Protein AF-A0A9P8I7J5-F1 (afdb_monomer_lite)

Organism: NCBI:txid1670608

InterPro domains:
  IPR000719 Protein kinase domain [PS50011] (1-218)
  IPR011009 Protein kinase-like domain superfamily [SSF56112] (82-215)

pLDDT: mean 80.24, std 11.62, range [36.91, 96.44]

Sequence (218 aa):
MPNSTSAASMVVEWTSSNQDLGKTDYYLLNKRIAILCILLQSAGHLYFMTLPTCQGYIHWSRTQFALIYNIPPFADSQRDPCSLYSMLRPNKRSIRTEKGRQLRPSLEQRYALAAAFAKGVLSLLSPGRVHKALNNRNVMFFYETDSIEAVDFHRPRFLDFGAARREQPSERTIDVRSLEPPLRLRQHPELRQGTHRRFERRYDIYSAGIILFEIGMW

Radius of gyration: 17.96 Å; chains: 1; bounding box: 61×31×51 Å

Structure (mmCIF, N/CA/C/O backbone):
data_AF-A0A9P8I7J5-F1
#
_entry.id   AF-A0A9P8I7J5-F1
#
loop_
_atom_site.group_PDB
_atom_site.id
_atom_site.type_symbol
_atom_site.label_atom_id
_atom_site.label_alt_id
_atom_site.label_comp_id
_atom_site.label_asym_id
_atom_site.label_entity_id
_atom_site.label_seq_id
_atom_site.pdbx_PDB_ins_code
_atom_site.Cartn_x
_atom_site.Cartn_y
_atom_site.Cartn_z
_atom_site.occupancy
_atom_site.B_iso_or_equiv
_atom_site.auth_seq_id
_atom_site.auth_comp_id
_atom_site.auth_asym_id
_atom_site.auth_atom_id
_atom_site.pdbx_PDB_model_num
ATOM 1 N N . MET A 1 1 ? 38.219 17.619 9.169 1.00 36.91 1 MET A N 1
ATOM 2 C CA . MET A 1 1 ? 37.321 17.353 8.027 1.00 36.91 1 MET A CA 1
ATOM 3 C C . MET A 1 1 ? 35.969 16.959 8.600 1.00 36.91 1 MET A C 1
ATOM 5 O O . MET A 1 1 ? 35.910 15.907 9.227 1.00 36.91 1 MET A O 1
ATOM 9 N N . PRO A 1 2 ? 34.929 17.802 8.537 1.00 38.50 2 PRO A N 1
ATOM 10 C CA . PRO A 1 2 ? 33.613 17.391 9.003 1.00 38.50 2 PRO A CA 1
ATOM 11 C C . PRO A 1 2 ? 33.055 16.364 8.013 1.00 38.50 2 PRO A C 1
ATOM 13 O O . PRO A 1 2 ? 33.006 16.622 6.812 1.00 38.50 2 PRO A O 1
ATOM 16 N N . ASN A 1 3 ? 32.685 15.187 8.521 1.00 38.06 3 ASN A N 1
ATOM 17 C CA . ASN A 1 3 ? 31.941 14.179 7.775 1.00 38.06 3 ASN A CA 1
ATOM 18 C C . ASN A 1 3 ? 30.666 14.836 7.244 1.00 38.06 3 ASN A C 1
ATOM 20 O O . ASN A 1 3 ? 29.778 15.177 8.024 1.00 38.06 3 ASN A O 1
ATOM 24 N N . SER A 1 4 ? 30.577 15.026 5.930 1.00 38.94 4 SER A N 1
ATOM 25 C CA . SER A 1 4 ? 29.317 15.342 5.274 1.00 38.94 4 SER A CA 1
ATOM 26 C C . SER A 1 4 ? 28.407 14.130 5.440 1.00 38.94 4 SER A C 1
ATOM 28 O O . SER A 1 4 ? 28.493 13.166 4.678 1.00 38.94 4 SER A O 1
ATOM 30 N N . THR A 1 5 ? 27.578 14.140 6.479 1.00 42.12 5 THR A N 1
ATOM 31 C CA . THR A 1 5 ? 26.436 13.242 6.617 1.00 42.12 5 THR A CA 1
ATOM 32 C C . THR A 1 5 ? 25.545 13.483 5.406 1.00 42.12 5 THR A C 1
ATOM 34 O O . THR A 1 5 ? 24.789 14.451 5.360 1.00 42.12 5 THR A O 1
ATOM 37 N N . SER A 1 6 ? 25.692 12.642 4.381 1.00 50.88 6 SER A N 1
ATOM 38 C CA . SER A 1 6 ? 24.746 12.588 3.273 1.00 50.88 6 SER A CA 1
ATOM 39 C C . SER A 1 6 ? 23.357 12.372 3.871 1.00 50.88 6 SER A C 1
ATOM 41 O O . SER A 1 6 ? 23.154 11.441 4.655 1.00 50.88 6 SER A O 1
ATOM 43 N N . ALA A 1 7 ? 22.428 13.287 3.596 1.00 58.94 7 ALA A N 1
ATOM 44 C CA . ALA A 1 7 ? 21.061 13.168 4.072 1.00 58.94 7 ALA A CA 1
ATOM 45 C C . ALA A 1 7 ? 20.437 11.924 3.424 1.00 58.94 7 ALA A C 1
ATOM 47 O O . ALA A 1 7 ? 20.310 11.856 2.204 1.00 58.94 7 ALA A O 1
ATOM 48 N N . ALA A 1 8 ? 20.079 10.924 4.230 1.00 68.56 8 ALA A N 1
ATOM 49 C CA . ALA A 1 8 ? 19.432 9.722 3.724 1.00 68.56 8 ALA A CA 1
ATOM 50 C C . ALA A 1 8 ? 18.032 10.069 3.187 1.00 68.56 8 ALA A C 1
ATOM 52 O O . ALA A 1 8 ? 17.189 10.573 3.933 1.00 68.56 8 ALA A O 1
ATOM 53 N N . SER A 1 9 ? 17.776 9.791 1.906 1.00 81.44 9 SER A N 1
ATOM 54 C CA . SER A 1 9 ? 16.443 9.924 1.313 1.00 81.44 9 SER A CA 1
ATOM 55 C C . SER A 1 9 ? 15.489 8.884 1.913 1.00 81.44 9 SER A C 1
ATOM 57 O O . SER A 1 9 ? 15.811 7.698 2.000 1.00 81.44 9 SER A O 1
ATOM 59 N N . MET A 1 10 ? 14.299 9.324 2.321 1.00 88.06 10 MET A N 1
ATOM 60 C CA . MET A 1 10 ? 13.285 8.498 2.985 1.00 88.06 10 MET A CA 1
ATOM 61 C C . MET A 1 10 ? 11.900 8.781 2.408 1.00 88.06 10 MET A C 1
ATOM 63 O O . MET A 1 10 ? 11.624 9.887 1.944 1.00 88.06 10 MET A O 1
ATOM 67 N N . VAL A 1 11 ? 11.004 7.797 2.489 1.00 87.88 11 VAL A N 1
ATOM 68 C CA . VAL A 1 11 ? 9.585 7.993 2.165 1.00 87.88 11 VAL A CA 1
ATOM 69 C C . VAL A 1 11 ? 8.832 8.320 3.447 1.00 87.88 11 VAL A C 1
ATOM 71 O O . VAL A 1 11 ? 8.856 7.545 4.402 1.00 87.88 11 VAL A O 1
ATOM 74 N N . VAL A 1 12 ? 8.142 9.459 3.457 1.00 88.56 12 VAL A N 1
ATOM 75 C CA . VAL A 1 12 ? 7.340 9.915 4.597 1.00 88.56 12 VAL A CA 1
ATOM 76 C C . VAL A 1 12 ? 5.859 9.808 4.246 1.00 88.56 12 VAL A C 1
ATOM 78 O O . VAL A 1 12 ? 5.366 10.497 3.353 1.00 88.56 12 VAL A O 1
ATOM 81 N N . GLU A 1 13 ? 5.140 8.946 4.959 1.00 85.88 13 GLU A N 1
ATOM 82 C CA . GLU A 1 13 ? 3.697 8.765 4.810 1.00 85.88 13 GLU A CA 1
ATOM 83 C C . GLU A 1 13 ? 2.968 9.512 5.918 1.00 85.88 13 GLU A C 1
ATOM 85 O O . GLU A 1 13 ? 2.940 9.064 7.062 1.00 85.88 13 GLU A O 1
ATOM 90 N N . TRP A 1 14 ? 2.344 10.632 5.568 1.00 82.44 14 TRP A N 1
ATOM 91 C CA . TRP A 1 14 ? 1.504 11.392 6.483 1.00 82.44 14 TRP A CA 1
ATOM 92 C C . TRP A 1 14 ? 0.111 10.781 6.588 1.00 82.44 14 TRP A C 1
ATOM 94 O O . TRP A 1 14 ? -0.579 10.607 5.585 1.00 82.44 14 TRP A O 1
ATOM 104 N N . THR A 1 15 ? -0.332 10.531 7.816 1.00 75.62 15 THR A N 1
ATOM 105 C CA . THR A 1 15 ? -1.709 10.145 8.118 1.00 75.62 15 THR A CA 1
ATOM 106 C C . THR A 1 15 ? -2.347 11.203 9.010 1.00 75.62 15 THR A C 1
ATOM 108 O O . THR A 1 15 ? -1.797 11.579 10.048 1.00 75.62 15 THR A O 1
ATOM 111 N N . SER A 1 16 ? -3.534 11.667 8.620 1.00 72.19 16 SER A N 1
ATOM 112 C CA . SER A 1 16 ? -4.330 12.623 9.388 1.00 72.19 16 SER A CA 1
ATOM 113 C C . SER A 1 16 ? -5.756 12.123 9.591 1.00 72.19 16 SER A C 1
ATOM 115 O O . SER A 1 16 ? -6.393 11.658 8.646 1.00 72.19 16 SER A O 1
ATOM 117 N N . SER A 1 17 ? -6.291 12.266 10.803 1.00 65.56 17 SER A N 1
ATOM 118 C CA . SER A 1 17 ? -7.729 12.097 11.043 1.00 65.56 17 SER A CA 1
ATOM 119 C C . SER A 1 17 ? -8.453 13.430 10.861 1.00 65.56 17 SER A C 1
ATOM 121 O O . SER A 1 17 ? -8.153 14.388 11.570 1.00 65.56 17 SER A O 1
ATOM 123 N N . ASN A 1 18 ? -9.435 13.470 9.955 1.00 59.97 18 ASN A N 1
ATOM 124 C CA . ASN A 1 18 ? -10.288 14.645 9.719 1.00 59.97 18 ASN A CA 1
ATOM 125 C C . ASN A 1 18 ? -11.447 14.770 10.723 1.00 59.97 18 ASN A C 1
ATOM 127 O O . ASN A 1 18 ? -12.192 15.742 10.678 1.00 59.97 18 ASN A O 1
ATOM 131 N N . GLN A 1 19 ? -11.636 13.779 11.596 1.00 62.44 19 GLN A N 1
ATOM 132 C CA . GLN A 1 19 ? -12.659 13.808 12.640 1.00 62.44 19 GLN A CA 1
ATOM 133 C C . GLN A 1 19 ? -12.037 14.162 13.987 1.00 62.44 19 GLN A C 1
ATOM 135 O O . GLN A 1 19 ? -10.927 13.708 14.293 1.00 62.44 19 GLN A O 1
ATOM 140 N N . ASP A 1 20 ? -12.788 14.905 14.803 1.00 64.62 20 ASP A N 1
ATOM 141 C CA . ASP A 1 20 ? -12.491 15.105 16.219 1.00 64.62 20 ASP A CA 1
ATOM 142 C C . ASP A 1 20 ? -12.514 13.756 16.940 1.00 64.62 20 ASP A C 1
ATOM 144 O O . ASP A 1 20 ? -13.544 13.253 17.391 1.00 64.62 20 ASP A O 1
ATOM 148 N N . LEU A 1 21 ? -11.340 13.131 17.023 1.00 66.81 21 LEU A N 1
ATOM 149 C CA . LEU A 1 21 ? -11.172 11.887 17.753 1.00 66.81 21 LEU A CA 1
ATOM 150 C C . LEU A 1 21 ? -11.338 12.164 19.251 1.00 66.81 21 LEU A C 1
ATOM 152 O O . LEU A 1 21 ? -10.649 13.010 19.842 1.00 66.81 21 LEU A O 1
ATOM 156 N N . GLY A 1 22 ? -12.220 11.395 19.890 1.00 70.56 22 GLY A N 1
ATOM 157 C CA . GLY A 1 22 ? -12.307 11.349 21.345 1.00 70.56 22 GLY A CA 1
ATOM 158 C C . GLY A 1 22 ? -10.966 10.936 21.968 1.00 70.56 22 GLY A C 1
ATOM 159 O O . GLY A 1 22 ? -10.144 10.267 21.336 1.00 70.56 22 GLY A O 1
ATOM 160 N N . LYS A 1 23 ? -10.729 11.313 23.234 1.00 75.06 23 LYS A N 1
ATOM 161 C CA . LYS A 1 23 ? -9.459 11.038 23.946 1.00 75.06 23 LYS A CA 1
ATOM 162 C C . LYS A 1 23 ? -9.044 9.554 23.902 1.00 75.06 23 LYS A C 1
ATOM 164 O O . LYS A 1 23 ? -7.860 9.257 23.770 1.00 75.06 23 LYS A O 1
ATOM 169 N N . THR A 1 24 ? -10.006 8.634 23.962 1.00 77.19 24 THR A N 1
ATOM 170 C CA . THR A 1 24 ? -9.764 7.182 23.916 1.00 77.19 24 THR A CA 1
ATOM 171 C C . THR A 1 24 ? -9.292 6.697 22.544 1.00 77.19 24 THR A C 1
ATOM 173 O O . THR A 1 24 ? -8.362 5.896 22.463 1.00 77.19 24 THR A O 1
ATOM 176 N N . ASP A 1 25 ? -9.889 7.197 21.457 1.00 75.69 25 ASP A N 1
ATOM 177 C CA . ASP A 1 25 ? -9.504 6.804 20.094 1.00 75.69 25 ASP A CA 1
ATOM 178 C C . ASP A 1 25 ? -8.118 7.325 19.731 1.00 75.69 25 ASP A C 1
ATOM 180 O O . ASP A 1 25 ? -7.344 6.624 19.082 1.00 75.69 25 ASP A O 1
ATOM 184 N N . TYR A 1 26 ? -7.772 8.509 20.234 1.00 75.00 26 TYR A N 1
ATOM 185 C CA . TYR A 1 26 ? -6.424 9.057 20.151 1.00 75.00 26 TYR A CA 1
ATOM 186 C C . TYR A 1 26 ? -5.373 8.132 20.786 1.00 75.00 26 TYR A C 1
ATOM 188 O O . TYR A 1 26 ? -4.406 7.747 20.127 1.00 75.00 26 TYR A O 1
ATOM 196 N N . TYR A 1 27 ? -5.570 7.732 22.049 1.00 77.12 27 TYR A N 1
ATOM 197 C CA . TYR A 1 27 ? -4.619 6.858 22.745 1.00 77.12 27 TYR A CA 1
ATOM 198 C C . TYR A 1 27 ? -4.447 5.520 22.012 1.00 77.12 27 TYR A C 1
ATOM 200 O O . TYR A 1 27 ? -3.331 5.022 21.841 1.00 77.12 27 TYR A O 1
ATOM 208 N N . LEU A 1 28 ? -5.557 4.963 21.520 1.00 78.62 28 LEU A N 1
ATOM 209 C CA . LEU A 1 28 ? -5.553 3.725 20.752 1.00 78.62 28 LEU A CA 1
ATOM 210 C C . LEU A 1 28 ? -4.802 3.864 19.419 1.00 78.62 28 LEU A C 1
ATOM 212 O O . LEU A 1 28 ? -4.041 2.966 19.057 1.00 78.62 28 LEU A O 1
ATOM 216 N N . LEU A 1 29 ? -4.999 4.970 18.697 1.00 76.81 29 LEU A N 1
ATOM 217 C CA . LEU A 1 29 ? -4.321 5.243 17.430 1.00 76.81 29 LEU A CA 1
ATOM 218 C C . LEU A 1 29 ? -2.803 5.340 17.625 1.00 76.81 29 LEU A C 1
ATOM 220 O O . LEU A 1 29 ? -2.063 4.618 16.960 1.00 76.81 29 LEU A O 1
ATOM 224 N N . ASN A 1 30 ? -2.350 6.121 18.607 1.00 78.19 30 ASN A N 1
ATOM 225 C CA . ASN A 1 30 ? -0.925 6.255 18.925 1.00 78.19 30 ASN A CA 1
ATOM 226 C C . ASN A 1 30 ? -0.274 4.920 19.294 1.00 78.19 30 ASN A C 1
ATOM 228 O O . ASN A 1 30 ? 0.787 4.576 18.768 1.00 78.19 30 ASN A O 1
ATOM 232 N N . LYS A 1 31 ? -0.935 4.118 20.137 1.00 81.56 31 LYS A N 1
ATOM 233 C CA . LYS A 1 31 ? -0.443 2.778 20.483 1.00 81.56 31 LYS A CA 1
ATOM 234 C C . LYS A 1 31 ? -0.330 1.877 19.247 1.00 81.56 31 LYS A C 1
ATOM 236 O O . LYS A 1 31 ? 0.627 1.114 19.127 1.00 81.56 31 LYS A O 1
ATOM 241 N N . ARG A 1 32 ? -1.287 1.960 18.317 1.00 80.62 32 ARG A N 1
ATOM 242 C CA . ARG A 1 32 ? -1.279 1.164 17.078 1.00 80.62 32 ARG A CA 1
ATOM 243 C C . ARG A 1 32 ? -0.159 1.560 16.132 1.00 80.62 32 ARG A C 1
ATOM 245 O O . ARG A 1 32 ? 0.469 0.661 15.586 1.00 80.62 32 ARG A O 1
ATOM 252 N N . ILE A 1 33 ? 0.105 2.853 15.969 1.00 80.69 33 ILE A N 1
ATOM 253 C CA . ILE A 1 33 ? 1.191 3.355 15.114 1.00 80.69 33 ILE A CA 1
ATOM 254 C C . ILE A 1 33 ? 2.540 2.869 15.635 1.00 80.69 33 ILE A C 1
ATOM 256 O O . ILE A 1 33 ? 3.332 2.335 14.864 1.00 80.69 33 ILE A O 1
ATOM 260 N N . ALA A 1 34 ? 2.766 2.959 16.949 1.00 83.38 34 ALA A N 1
ATOM 261 C CA . ALA A 1 34 ? 3.993 2.461 17.565 1.00 83.38 34 ALA A CA 1
ATOM 262 C C . ALA A 1 34 ? 4.179 0.948 17.335 1.00 83.38 34 ALA A C 1
ATOM 264 O O . ALA A 1 34 ? 5.232 0.511 16.875 1.00 83.38 34 ALA A O 1
ATOM 265 N N . ILE A 1 35 ? 3.134 0.144 17.574 1.00 82.38 35 ILE A N 1
ATOM 266 C CA . ILE A 1 35 ? 3.169 -1.309 17.321 1.00 82.38 35 ILE A CA 1
ATOM 267 C C . ILE A 1 35 ? 3.404 -1.604 15.837 1.00 82.38 35 ILE A C 1
ATOM 269 O O . ILE A 1 35 ? 4.167 -2.500 15.489 1.00 82.38 35 ILE A O 1
ATOM 273 N N . LEU A 1 36 ? 2.736 -0.874 14.950 1.00 80.25 36 LEU A N 1
ATOM 274 C CA . LEU A 1 36 ? 2.870 -1.045 13.514 1.00 80.25 36 LEU A CA 1
ATOM 275 C C . LEU A 1 36 ? 4.289 -0.730 13.036 1.00 80.25 36 LEU A C 1
ATOM 277 O O . LEU A 1 36 ? 4.811 -1.500 12.240 1.00 80.25 36 LEU A O 1
ATOM 281 N N . CYS A 1 37 ? 4.908 0.333 13.551 1.00 83.88 37 CYS A N 1
ATOM 282 C CA . CYS A 1 37 ? 6.301 0.667 13.274 1.00 83.88 37 CYS A CA 1
ATOM 283 C C . CYS A 1 37 ? 7.225 -0.504 13.634 1.00 83.88 37 CYS A C 1
ATOM 285 O O . CYS A 1 37 ? 8.003 -0.941 12.794 1.00 83.88 37 CYS A O 1
ATOM 287 N N . ILE A 1 38 ? 7.075 -1.081 14.832 1.00 82.6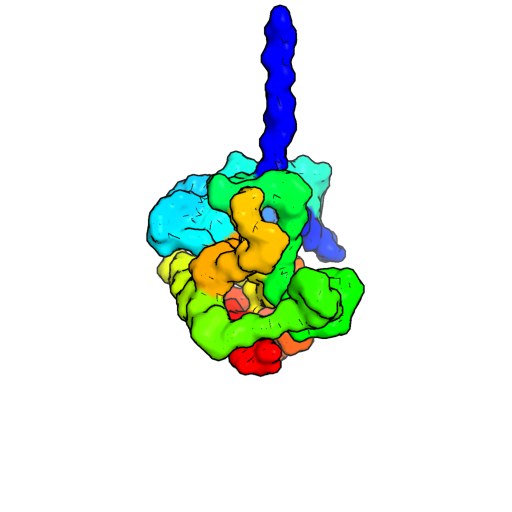2 38 ILE A N 1
ATOM 288 C CA . ILE A 1 38 ? 7.858 -2.249 15.281 1.00 82.62 38 ILE A CA 1
ATOM 289 C C . ILE A 1 38 ? 7.614 -3.467 14.373 1.00 82.62 38 ILE A C 1
ATOM 291 O O . ILE A 1 38 ? 8.540 -4.184 13.984 1.00 82.62 38 ILE A O 1
ATOM 295 N N . LEU A 1 39 ? 6.356 -3.711 13.999 1.00 79.75 39 LEU A N 1
ATOM 296 C CA . LEU A 1 39 ? 6.008 -4.824 13.116 1.00 79.75 39 LEU A CA 1
ATOM 297 C C . LEU A 1 39 ? 6.581 -4.635 11.708 1.00 79.75 39 LEU A C 1
ATOM 299 O O . LEU A 1 39 ? 7.048 -5.598 11.122 1.00 79.75 39 LEU A O 1
ATOM 303 N N . LEU A 1 40 ? 6.584 -3.419 11.167 1.00 80.31 40 LEU A N 1
ATOM 304 C CA . LEU A 1 40 ? 7.147 -3.139 9.844 1.00 80.31 40 LEU A CA 1
ATOM 305 C C . LEU A 1 40 ? 8.683 -3.091 9.853 1.00 80.31 40 LEU A C 1
ATOM 307 O O . LEU A 1 40 ? 9.300 -3.476 8.865 1.00 80.31 40 LEU A O 1
ATOM 311 N N . GLN A 1 41 ? 9.304 -2.696 10.968 1.00 82.44 41 GLN A N 1
ATOM 312 C CA . GLN A 1 41 ? 10.749 -2.838 11.186 1.00 82.44 41 GLN A CA 1
ATOM 313 C C . GLN A 1 41 ? 11.176 -4.312 11.115 1.00 82.44 41 GLN A C 1
ATOM 315 O O . GLN A 1 41 ? 12.165 -4.646 10.470 1.00 82.44 41 GLN A O 1
ATOM 320 N N . SER A 1 42 ? 10.402 -5.205 11.740 1.00 74.62 42 SER A N 1
ATOM 321 C CA . SER A 1 42 ? 10.666 -6.654 11.756 1.00 74.62 42 SER A CA 1
ATOM 322 C C . SER A 1 42 ? 10.180 -7.396 10.506 1.00 74.62 42 SER A C 1
ATOM 324 O O . SER A 1 42 ? 10.693 -8.468 10.189 1.00 74.62 42 SER A O 1
ATOM 326 N N . ALA A 1 43 ? 9.221 -6.832 9.767 1.00 66.75 43 ALA A N 1
ATOM 327 C CA . ALA A 1 43 ? 8.674 -7.432 8.553 1.00 66.75 43 ALA A CA 1
ATOM 328 C C . ALA A 1 43 ? 9.574 -7.285 7.319 1.00 66.75 43 ALA A C 1
ATOM 330 O O . ALA A 1 43 ? 9.284 -7.924 6.313 1.00 66.75 43 ALA A O 1
ATOM 331 N N . GLY A 1 44 ? 10.669 -6.515 7.379 1.00 57.47 44 GLY A N 1
ATOM 332 C CA . GLY A 1 44 ? 11.629 -6.315 6.278 1.00 57.47 44 GLY A CA 1
ATOM 333 C C . GLY A 1 44 ? 12.406 -7.567 5.821 1.00 57.47 44 GLY A C 1
ATOM 334 O O . GLY A 1 44 ? 13.467 -7.445 5.215 1.00 57.47 44 GLY A O 1
ATOM 335 N N . HIS A 1 45 ? 11.911 -8.771 6.117 1.00 57.03 45 HIS A N 1
ATOM 336 C CA . HIS A 1 45 ? 12.505 -10.051 5.744 1.00 57.03 45 HIS A CA 1
ATOM 337 C C . HIS A 1 45 ? 12.146 -10.447 4.299 1.00 57.03 45 HIS A C 1
ATOM 339 O O . HIS A 1 45 ? 11.083 -10.097 3.786 1.00 57.03 45 HIS A O 1
ATOM 345 N N . LEU A 1 46 ? 12.990 -11.273 3.669 1.00 54.47 46 LEU A N 1
ATOM 346 C CA . LEU A 1 46 ? 12.886 -11.772 2.282 1.00 54.47 46 LEU A CA 1
ATOM 347 C C . LEU A 1 46 ? 11.508 -12.342 1.872 1.00 54.47 46 LEU A C 1
ATOM 349 O O . LEU A 1 46 ? 11.203 -12.415 0.686 1.00 54.47 46 LEU A O 1
ATOM 353 N N . TYR A 1 47 ? 10.659 -12.723 2.831 1.00 58.22 47 TYR A N 1
ATOM 354 C CA . TYR A 1 47 ? 9.328 -13.288 2.583 1.00 58.22 47 TYR A CA 1
ATOM 355 C C . TYR A 1 47 ? 8.241 -12.234 2.324 1.00 58.22 47 TYR A C 1
ATOM 357 O O . TYR A 1 47 ? 7.161 -12.573 1.842 1.00 58.22 47 TYR A O 1
ATOM 365 N N . PHE A 1 48 ? 8.515 -10.960 2.616 1.00 70.38 48 PHE A N 1
ATOM 366 C CA . PHE A 1 48 ? 7.537 -9.874 2.558 1.00 70.38 48 PHE A CA 1
ATOM 367 C C . PHE A 1 48 ? 8.016 -8.714 1.687 1.00 70.38 48 PHE A C 1
ATOM 369 O O . PHE A 1 48 ? 7.934 -7.554 2.076 1.00 70.38 48 PHE A O 1
ATOM 376 N N . MET A 1 49 ? 8.494 -9.017 0.476 1.00 72.62 49 MET A N 1
ATOM 377 C CA . MET A 1 49 ? 9.105 -8.016 -0.411 1.00 72.62 49 MET A CA 1
ATOM 378 C C . MET A 1 49 ? 8.185 -6.844 -0.787 1.00 72.62 49 MET A C 1
ATOM 380 O O . MET A 1 49 ? 8.675 -5.817 -1.243 1.00 72.62 49 MET A O 1
ATOM 384 N N . THR A 1 50 ? 6.870 -6.975 -0.600 1.00 83.69 50 THR A N 1
ATOM 385 C CA . THR A 1 50 ? 5.904 -5.897 -0.838 1.00 83.69 50 THR A CA 1
ATOM 386 C C . THR A 1 50 ? 5.683 -4.981 0.361 1.00 83.69 50 THR A C 1
ATOM 388 O O . THR A 1 50 ? 5.060 -3.932 0.208 1.00 83.69 50 THR A O 1
ATOM 391 N N . LEU A 1 51 ? 6.138 -5.362 1.557 1.00 84.06 51 LEU A N 1
ATOM 392 C CA . LEU A 1 51 ? 6.038 -4.523 2.747 1.00 84.06 51 LEU A CA 1
ATOM 393 C C . LEU A 1 51 ? 7.241 -3.566 2.805 1.00 84.06 51 LEU A C 1
ATOM 395 O O . LEU A 1 51 ? 8.363 -3.958 2.476 1.00 84.06 51 LEU A O 1
ATOM 399 N N . PRO A 1 52 ? 7.029 -2.300 3.189 1.00 85.50 52 PRO A N 1
ATOM 400 C CA . PRO A 1 52 ? 8.107 -1.344 3.345 1.00 85.50 52 PRO A CA 1
ATOM 401 C C . PRO A 1 52 ? 8.834 -1.600 4.668 1.00 85.50 52 PRO A C 1
ATOM 403 O O . PRO A 1 52 ? 8.221 -1.967 5.673 1.00 85.50 52 PRO A O 1
ATOM 406 N N . THR A 1 53 ? 10.139 -1.344 4.687 1.00 86.38 53 THR A N 1
ATOM 407 C CA . THR A 1 53 ? 10.905 -1.335 5.934 1.00 86.38 53 THR A CA 1
ATOM 408 C C . THR A 1 53 ? 10.678 0.003 6.622 1.00 86.38 53 THR A C 1
ATOM 410 O O . THR A 1 53 ? 11.168 1.036 6.165 1.00 86.38 53 THR A O 1
ATOM 413 N N . CYS A 1 54 ? 9.905 -0.006 7.704 1.00 88.25 54 CYS A N 1
ATOM 414 C CA . CYS A 1 54 ? 9.690 1.181 8.528 1.00 88.25 54 CYS A CA 1
ATOM 415 C C . CYS A 1 54 ? 10.943 1.459 9.359 1.00 88.25 54 CYS A C 1
ATOM 417 O O . CYS A 1 54 ? 11.497 0.539 9.946 1.00 88.25 54 CYS A O 1
ATOM 419 N N . GLN A 1 55 ? 11.384 2.711 9.428 1.00 88.81 55 GLN A N 1
ATOM 420 C CA . GLN A 1 55 ? 12.488 3.147 10.286 1.00 88.81 55 GLN A CA 1
ATOM 421 C C . GLN A 1 55 ? 11.966 3.756 11.587 1.00 88.81 55 GLN A C 1
ATOM 423 O O . GLN A 1 55 ? 12.569 3.579 12.643 1.00 88.81 55 GLN A O 1
ATOM 428 N N . GLY A 1 56 ? 10.821 4.433 11.533 1.00 89.06 56 GLY A N 1
ATOM 429 C CA . GLY A 1 56 ? 10.280 5.153 12.675 1.00 89.06 56 GLY A CA 1
ATOM 430 C C . GLY A 1 56 ? 8.936 5.795 12.370 1.00 89.06 56 GLY A C 1
ATOM 431 O O . GLY A 1 56 ? 8.348 5.586 11.309 1.00 89.06 56 GLY A O 1
ATOM 432 N N . TYR A 1 57 ? 8.467 6.614 13.304 1.00 89.19 57 TYR A N 1
ATOM 433 C CA . TYR A 1 57 ? 7.290 7.446 13.113 1.00 89.19 57 TYR A CA 1
ATOM 434 C C . TYR A 1 57 ? 7.498 8.826 13.738 1.00 89.19 57 TYR A C 1
ATOM 436 O O . TYR A 1 57 ? 8.221 8.973 14.723 1.00 89.19 57 TYR A O 1
ATOM 444 N N . ILE A 1 58 ? 6.851 9.836 13.164 1.00 88.75 58 ILE A N 1
ATOM 445 C CA . ILE A 1 58 ? 6.821 11.210 13.665 1.00 88.75 58 ILE A CA 1
ATOM 446 C C . ILE A 1 58 ? 5.435 11.458 14.236 1.00 88.75 58 ILE A C 1
ATOM 448 O O . ILE A 1 58 ? 4.431 11.199 13.577 1.00 88.75 58 ILE A O 1
ATOM 452 N N . HIS A 1 59 ? 5.375 11.998 15.445 1.00 85.81 59 HIS A N 1
ATOM 453 C CA . HIS A 1 59 ? 4.140 12.518 16.011 1.00 85.81 59 HIS A CA 1
ATOM 454 C C . HIS A 1 59 ? 4.139 14.041 15.857 1.00 85.81 59 HIS A C 1
ATOM 456 O O . HIS A 1 59 ? 4.880 14.731 16.554 1.00 85.81 59 HIS A O 1
ATOM 462 N N . TRP A 1 60 ? 3.338 14.558 14.924 1.00 84.88 60 TRP A N 1
ATOM 463 C CA . TRP A 1 60 ? 3.315 15.988 14.600 1.00 84.88 60 TRP A CA 1
ATOM 464 C C . TRP A 1 60 ? 2.260 16.745 15.400 1.00 84.88 60 TRP A C 1
ATOM 466 O O . TRP A 1 60 ? 2.517 17.821 15.932 1.00 84.88 60 TRP A O 1
ATOM 476 N N . SER A 1 61 ? 1.065 16.172 15.520 1.00 81.12 61 SER A N 1
ATOM 477 C CA . SER A 1 61 ? -0.023 16.749 16.304 1.00 81.12 61 SER A CA 1
ATOM 478 C C . SER A 1 61 ? -0.935 15.655 16.849 1.00 81.12 61 SER A C 1
ATOM 480 O O . SER A 1 61 ? -0.720 14.468 16.621 1.00 81.12 61 SER A O 1
ATOM 482 N N . ARG A 1 62 ? -1.995 16.051 17.562 1.00 72.44 62 ARG A N 1
ATOM 483 C CA . ARG A 1 62 ? -2.947 15.119 18.184 1.00 72.44 62 ARG A CA 1
ATOM 484 C C . ARG A 1 62 ? -3.638 14.187 17.179 1.00 72.44 62 ARG A C 1
ATOM 486 O O . ARG A 1 62 ? -4.115 13.128 17.567 1.00 72.44 62 ARG A O 1
ATOM 493 N N . THR A 1 63 ? -3.735 14.574 15.912 1.00 72.25 63 THR A N 1
ATOM 494 C CA . THR A 1 63 ? -4.406 13.790 14.862 1.00 72.25 63 THR A CA 1
ATOM 495 C C . THR A 1 63 ? -3.528 13.564 13.639 1.00 72.25 63 THR A C 1
ATOM 497 O O . THR A 1 63 ? -4.017 12.999 12.662 1.00 72.25 63 THR A O 1
ATOM 500 N N . GLN A 1 64 ? -2.261 13.990 13.681 1.00 78.50 64 GLN A N 1
ATOM 501 C CA . GLN A 1 64 ? -1.332 13.898 12.560 1.00 78.50 64 GLN A CA 1
ATOM 502 C C . GLN A 1 64 ? -0.043 13.219 12.989 1.00 78.50 64 GLN A C 1
ATOM 504 O O . GLN A 1 64 ? 0.652 13.651 13.913 1.00 78.50 64 GLN A O 1
ATOM 509 N N . PHE A 1 65 ? 0.290 12.171 12.259 1.00 82.88 65 PHE A N 1
ATOM 510 C CA . PHE A 1 65 ? 1.519 11.424 12.425 1.00 82.88 65 PHE A CA 1
ATOM 511 C C . PHE A 1 65 ? 2.062 11.049 11.054 1.00 82.88 65 PHE A C 1
ATOM 513 O O . PHE A 1 65 ? 1.338 11.089 10.056 1.00 82.88 65 PHE A O 1
ATOM 520 N N . ALA A 1 66 ? 3.330 10.671 11.013 1.00 86.19 66 ALA A N 1
ATOM 521 C CA . ALA A 1 66 ? 3.933 10.120 9.819 1.00 86.19 66 ALA A CA 1
ATOM 522 C C . ALA A 1 66 ? 4.642 8.809 10.118 1.00 86.19 66 ALA A C 1
ATOM 524 O O . ALA A 1 66 ? 5.301 8.697 11.147 1.00 86.19 66 ALA A O 1
ATOM 525 N N . LEU A 1 67 ? 4.533 7.837 9.218 1.00 87.69 67 LEU A N 1
ATOM 526 C CA . LEU A 1 67 ? 5.430 6.684 9.186 1.00 87.69 67 LEU A CA 1
ATOM 527 C C . LEU A 1 67 ? 6.604 7.010 8.261 1.00 87.69 67 LEU A C 1
ATOM 529 O O . LEU A 1 67 ? 6.419 7.610 7.200 1.00 87.69 67 LEU A O 1
ATOM 533 N N . ILE A 1 68 ? 7.809 6.640 8.684 1.00 90.38 68 ILE A N 1
ATOM 534 C CA . ILE A 1 68 ? 9.041 6.852 7.925 1.00 90.38 68 ILE A CA 1
ATOM 535 C C . ILE A 1 68 ? 9.501 5.501 7.400 1.00 90.38 68 ILE A C 1
ATOM 537 O O . ILE A 1 68 ? 9.755 4.590 8.191 1.00 90.38 68 ILE A O 1
ATOM 541 N N . TYR A 1 69 ? 9.644 5.378 6.086 1.00 89.31 69 TYR A N 1
ATOM 542 C CA . TYR A 1 69 ? 10.126 4.164 5.439 1.00 89.31 69 TYR A CA 1
ATOM 543 C C . TYR A 1 69 ? 11.461 4.389 4.745 1.00 89.31 69 TYR A C 1
ATOM 545 O O . TYR A 1 69 ? 11.697 5.433 4.129 1.00 89.31 69 TYR A O 1
ATOM 553 N N . ASN A 1 70 ? 12.296 3.354 4.779 1.00 89.06 70 ASN A N 1
ATOM 554 C CA . ASN A 1 70 ? 13.509 3.306 3.980 1.00 89.06 70 ASN A CA 1
ATOM 555 C C . ASN A 1 70 ? 13.151 3.193 2.498 1.00 89.06 70 ASN A C 1
ATOM 557 O O . ASN A 1 70 ? 12.256 2.431 2.112 1.00 89.06 70 ASN A O 1
ATOM 561 N N . ILE A 1 71 ? 13.912 3.893 1.663 1.00 88.62 71 ILE A N 1
ATOM 562 C CA . ILE A 1 71 ? 13.932 3.617 0.229 1.00 88.62 71 ILE A CA 1
ATOM 563 C C . ILE A 1 71 ? 14.536 2.215 0.024 1.00 88.62 71 ILE A C 1
ATOM 565 O O . ILE A 1 71 ? 15.522 1.877 0.689 1.00 88.62 71 ILE A O 1
ATOM 569 N N . PRO A 1 72 ? 13.949 1.355 -0.834 1.00 87.06 72 PRO A N 1
ATOM 570 C CA . PRO A 1 72 ? 14.516 0.040 -1.104 1.00 87.06 72 PRO A CA 1
ATOM 571 C C . PRO A 1 72 ? 15.973 0.140 -1.589 1.00 87.06 72 PRO A C 1
ATOM 573 O O . PRO A 1 72 ? 16.262 1.021 -2.389 1.00 87.06 72 PRO A O 1
ATOM 576 N N . PRO A 1 73 ? 16.885 -0.776 -1.205 1.00 85.06 73 PRO A N 1
ATOM 577 C CA . PRO A 1 73 ? 18.304 -0.667 -1.571 1.00 85.06 73 PRO A CA 1
ATOM 578 C C . PRO A 1 73 ? 18.597 -0.634 -3.079 1.00 85.06 73 PRO A C 1
ATOM 580 O O . PRO A 1 73 ? 19.648 -0.157 -3.482 1.00 85.06 73 PRO A O 1
ATOM 583 N N . PHE A 1 74 ? 17.686 -1.159 -3.905 1.00 84.25 74 PHE A N 1
ATOM 584 C CA . PHE A 1 74 ? 17.808 -1.148 -5.367 1.00 84.25 74 PHE A CA 1
ATOM 585 C C . PHE A 1 74 ? 17.369 0.177 -6.005 1.00 84.25 74 PHE A C 1
ATOM 587 O O . PHE A 1 74 ? 17.560 0.365 -7.203 1.00 84.25 74 PHE A O 1
ATOM 594 N N . ALA A 1 75 ? 16.697 1.043 -5.246 1.00 87.81 75 ALA A N 1
ATOM 595 C CA . ALA A 1 75 ? 16.019 2.204 -5.784 1.00 87.81 75 ALA A CA 1
ATOM 596 C C . ALA A 1 75 ? 16.919 3.442 -5.824 1.00 87.81 75 ALA A C 1
ATOM 598 O O . ALA A 1 75 ? 17.660 3.723 -4.880 1.00 87.81 75 ALA A O 1
ATOM 599 N N . ASP A 1 76 ? 16.767 4.225 -6.888 1.00 87.19 76 ASP A N 1
ATOM 600 C CA . ASP A 1 76 ? 17.377 5.535 -7.033 1.00 87.19 76 ASP A CA 1
ATOM 601 C C . ASP A 1 76 ? 16.785 6.511 -6.009 1.00 87.19 76 ASP A C 1
ATOM 603 O O . ASP A 1 76 ? 15.635 6.945 -6.103 1.00 87.19 76 ASP A O 1
ATOM 607 N N . SER A 1 77 ? 17.606 6.878 -5.028 1.00 85.38 77 SER A N 1
ATOM 608 C CA . SER A 1 77 ? 17.258 7.824 -3.965 1.00 85.38 77 SER A CA 1
ATOM 609 C C . SER A 1 77 ? 16.973 9.254 -4.442 1.00 85.38 77 SER A C 1
ATOM 611 O O . SER A 1 77 ? 16.463 10.051 -3.650 1.00 85.38 77 SER A O 1
ATOM 613 N N . GLN A 1 78 ? 17.326 9.589 -5.690 1.00 85.12 78 GLN A N 1
ATOM 614 C CA . GLN A 1 78 ? 17.131 10.912 -6.292 1.00 85.12 78 GLN A CA 1
ATOM 615 C C . GLN A 1 78 ? 15.849 11.003 -7.130 1.00 85.12 78 GLN A C 1
ATOM 617 O O . GLN A 1 78 ? 15.474 12.096 -7.559 1.00 85.12 78 GLN A O 1
ATOM 622 N N . ARG A 1 79 ? 15.161 9.878 -7.370 1.00 84.25 79 ARG A N 1
ATOM 623 C CA . ARG A 1 79 ? 13.916 9.835 -8.144 1.00 84.25 79 ARG A CA 1
ATOM 624 C C . ARG A 1 79 ? 12.724 9.572 -7.239 1.00 84.25 79 ARG A C 1
ATOM 626 O O . ARG A 1 79 ? 12.679 8.585 -6.509 1.00 84.25 79 ARG A O 1
ATOM 633 N N . ASP A 1 80 ? 11.710 10.422 -7.363 1.00 85.69 80 ASP A N 1
ATOM 634 C CA . ASP A 1 80 ? 10.457 10.236 -6.639 1.00 85.69 80 ASP A CA 1
ATOM 635 C C . ASP A 1 80 ? 9.786 8.912 -7.035 1.00 85.69 80 ASP A C 1
ATOM 637 O O . ASP A 1 80 ? 9.653 8.629 -8.231 1.00 85.69 80 ASP A O 1
ATOM 641 N N . PRO A 1 81 ? 9.301 8.107 -6.073 1.00 89.50 81 PRO A N 1
ATOM 642 C CA . PRO A 1 81 ? 8.523 6.922 -6.384 1.00 89.50 81 PRO A CA 1
ATOM 643 C C . PRO A 1 81 ? 7.199 7.298 -7.050 1.00 89.50 81 PRO A C 1
ATOM 645 O O . PRO A 1 81 ? 6.672 8.406 -6.921 1.00 89.50 81 PRO A O 1
ATOM 648 N N . CYS A 1 82 ? 6.610 6.332 -7.740 1.00 88.50 82 CYS A N 1
ATOM 649 C CA . CYS A 1 82 ? 5.358 6.516 -8.458 1.00 88.50 82 CYS A CA 1
ATOM 650 C C . CYS A 1 82 ? 4.315 5.493 -8.012 1.00 88.50 82 CYS A C 1
ATOM 652 O O . CYS A 1 82 ? 4.620 4.345 -7.710 1.00 88.50 82 CYS A O 1
ATOM 654 N N . SER A 1 83 ? 3.053 5.911 -7.978 1.00 91.25 83 SER A N 1
ATOM 655 C CA . SER A 1 83 ? 1.937 5.035 -7.611 1.00 91.25 83 SER A CA 1
ATOM 656 C C . SER A 1 83 ? 1.358 4.312 -8.827 1.00 91.25 83 SER A C 1
ATOM 658 O O . SER A 1 83 ? 1.388 4.840 -9.946 1.00 91.25 83 SER A O 1
ATOM 660 N N . LEU A 1 84 ? 0.704 3.171 -8.608 1.00 92.38 84 LEU A N 1
ATOM 661 C CA . LEU A 1 84 ? -0.10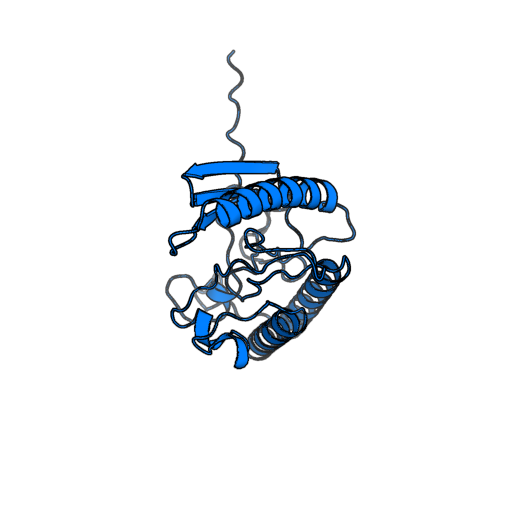3 2.510 -9.637 1.00 92.38 84 LEU A CA 1
ATOM 662 C C . LEU A 1 84 ? -1.169 3.468 -10.203 1.00 92.38 84 LEU A C 1
ATOM 664 O O . LEU A 1 84 ? -1.400 3.514 -11.408 1.00 92.38 84 LEU A O 1
ATOM 668 N N . TYR A 1 85 ? -1.772 4.306 -9.355 1.00 89.94 85 TYR A N 1
ATOM 669 C CA . TYR A 1 85 ? -2.728 5.333 -9.777 1.00 89.94 85 TYR A CA 1
ATOM 670 C C . TYR A 1 85 ? -2.155 6.298 -10.828 1.00 89.94 85 TYR A C 1
ATOM 672 O O . TYR A 1 85 ? -2.840 6.603 -11.808 1.00 89.94 85 TYR A O 1
ATOM 680 N N . SER A 1 86 ? -0.920 6.783 -10.641 1.00 88.06 86 SER A N 1
ATOM 681 C CA . SER A 1 86 ? -0.261 7.657 -11.625 1.00 88.06 86 SER A CA 1
ATOM 682 C C . SER A 1 86 ? -0.037 6.948 -12.958 1.00 88.06 86 SER A C 1
ATOM 684 O O . SER A 1 86 ? -0.187 7.580 -13.999 1.00 88.06 86 SER A O 1
ATOM 686 N N . MET A 1 87 ? 0.258 5.648 -12.937 1.00 88.38 87 MET A N 1
ATOM 687 C CA . MET A 1 87 ? 0.539 4.869 -14.144 1.00 88.38 87 MET A CA 1
ATOM 688 C C . MET A 1 87 ? -0.718 4.551 -14.965 1.00 88.38 87 MET A C 1
ATOM 690 O O . MET A 1 87 ? -0.710 4.703 -16.188 1.00 88.38 87 MET A O 1
ATOM 694 N N . LEU A 1 88 ? -1.809 4.167 -14.293 1.00 86.88 88 LEU A N 1
ATOM 695 C CA . LEU A 1 88 ? -3.042 3.693 -14.936 1.00 86.88 88 LEU A CA 1
ATOM 696 C C . LEU A 1 88 ? -3.782 4.773 -15.737 1.00 86.88 88 LEU A C 1
ATOM 698 O O . LEU A 1 88 ? -4.381 4.486 -16.770 1.00 86.88 88 LEU A O 1
ATOM 702 N N . ARG A 1 89 ? -3.816 6.019 -15.250 1.00 74.69 89 ARG A N 1
ATOM 703 C CA . ARG A 1 89 ? -4.666 7.068 -15.841 1.00 74.69 89 ARG A CA 1
ATOM 704 C C . ARG A 1 89 ? -3.845 8.043 -16.663 1.00 74.69 89 ARG A C 1
ATOM 706 O O . ARG A 1 89 ? -2.902 8.565 -16.080 1.00 74.69 89 ARG A O 1
ATOM 713 N N . PRO A 1 90 ? -4.259 8.411 -17.891 1.00 69.44 90 PRO A N 1
ATOM 714 C CA . PRO A 1 90 ? -3.701 9.561 -18.594 1.00 69.44 90 PRO A CA 1
ATOM 715 C C . PRO A 1 90 ? -3.934 10.824 -17.757 1.00 69.44 90 PRO A C 1
ATOM 717 O O . PRO A 1 90 ? -5.063 11.281 -17.582 1.00 69.44 90 PRO A O 1
ATOM 720 N N . ASN A 1 91 ? -2.878 11.352 -17.157 1.00 71.81 91 ASN A N 1
ATOM 721 C CA . ASN A 1 91 ? -2.893 12.585 -16.389 1.00 71.81 91 ASN A CA 1
ATOM 722 C C . ASN A 1 91 ? -1.482 13.193 -16.363 1.00 71.81 91 ASN A C 1
ATOM 724 O O . ASN A 1 91 ? -0.520 12.587 -16.826 1.00 71.81 91 ASN A O 1
ATOM 728 N N . LYS A 1 92 ? -1.335 14.399 -15.808 1.00 70.56 92 LYS A N 1
ATOM 729 C CA . LYS A 1 92 ? -0.037 15.102 -15.763 1.00 70.56 92 LYS A CA 1
ATOM 730 C C . LYS A 1 92 ? 1.067 14.336 -15.014 1.00 70.56 92 LYS A C 1
ATOM 732 O O . LYS A 1 92 ? 2.233 14.645 -15.202 1.00 70.56 92 LYS A O 1
ATOM 737 N N . ARG A 1 93 ? 0.705 13.373 -14.161 1.00 72.62 93 ARG A N 1
ATOM 738 C CA . ARG A 1 93 ? 1.618 12.516 -13.388 1.00 72.62 93 ARG A CA 1
ATOM 739 C C . ARG A 1 93 ? 1.802 11.128 -14.012 1.00 72.62 93 ARG A C 1
ATOM 741 O O . ARG A 1 93 ? 2.385 10.263 -13.368 1.00 72.62 93 ARG A O 1
ATOM 748 N N . SER A 1 94 ? 1.275 10.880 -15.213 1.00 77.56 94 SER A N 1
ATOM 749 C CA . SER A 1 94 ? 1.529 9.625 -15.921 1.00 77.56 94 SER A CA 1
ATOM 750 C C . SER A 1 94 ? 2.987 9.505 -16.309 1.00 77.56 94 SER A C 1
ATOM 752 O O . SER A 1 94 ? 3.575 10.443 -16.843 1.00 77.56 94 SER A O 1
ATOM 754 N N . ILE A 1 95 ? 3.535 8.313 -16.108 1.00 76.62 95 ILE A N 1
ATOM 755 C CA . ILE A 1 95 ? 4.873 7.977 -16.580 1.00 76.62 95 ILE A CA 1
ATOM 756 C C . IL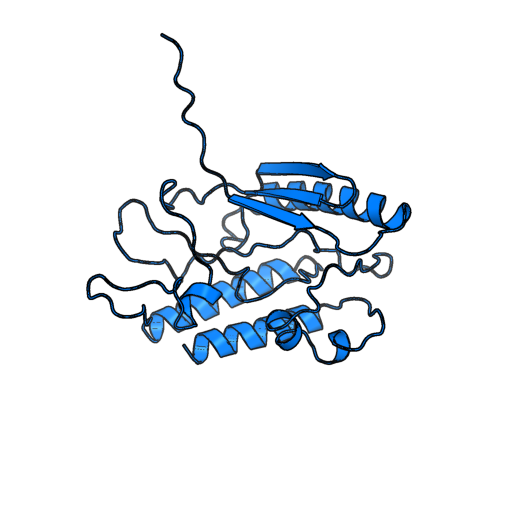E A 1 95 ? 4.829 7.861 -18.101 1.00 76.62 95 ILE A C 1
ATOM 758 O O . ILE A 1 95 ? 3.899 7.271 -18.668 1.00 76.62 95 ILE A O 1
ATOM 762 N N . ARG A 1 96 ? 5.830 8.448 -18.756 1.00 77.69 96 ARG A N 1
ATOM 763 C CA . ARG A 1 96 ? 6.012 8.395 -20.205 1.00 77.69 96 ARG A CA 1
ATOM 764 C C . ARG A 1 96 ? 7.302 7.640 -20.520 1.00 77.69 96 ARG A C 1
ATOM 766 O O . ARG A 1 96 ? 8.241 7.711 -19.744 1.00 77.69 96 ARG A O 1
ATOM 773 N N . THR A 1 97 ? 7.310 6.934 -21.641 1.00 74.50 97 THR A N 1
ATOM 774 C CA . THR A 1 97 ? 8.502 6.322 -22.248 1.00 74.50 97 THR A CA 1
ATOM 775 C C . THR A 1 97 ? 9.423 7.397 -22.835 1.00 74.50 97 THR A C 1
ATOM 777 O O . THR A 1 97 ? 8.922 8.491 -23.121 1.00 74.50 97 THR A O 1
ATOM 780 N N . GLU A 1 98 ? 10.634 7.034 -23.262 1.00 70.69 98 GLU A N 1
ATOM 781 C CA . GLU A 1 98 ? 11.579 7.919 -23.982 1.00 70.69 98 GLU A CA 1
ATOM 782 C C . GLU A 1 98 ? 10.918 8.647 -25.166 1.00 70.69 98 GLU A C 1
ATOM 784 O O . GLU A 1 98 ? 11.148 9.823 -25.434 1.00 70.69 98 GLU A O 1
ATOM 789 N N . LYS A 1 99 ? 9.998 7.959 -25.857 1.00 75.44 99 LYS A N 1
ATOM 790 C CA . LYS A 1 99 ? 9.235 8.484 -27.006 1.00 75.44 99 LYS A CA 1
ATOM 791 C C . LYS A 1 99 ? 8.066 9.405 -26.623 1.00 75.44 99 LYS A C 1
ATOM 793 O O . LYS A 1 99 ? 7.198 9.679 -27.452 1.00 75.44 99 LYS A O 1
ATOM 798 N N . GLY A 1 100 ? 7.953 9.802 -25.357 1.00 75.25 100 GLY A N 1
ATOM 799 C CA . GLY A 1 100 ? 6.839 10.592 -24.831 1.00 75.25 100 GLY A CA 1
ATOM 800 C C . GLY A 1 100 ? 5.480 9.876 -24.865 1.00 75.25 100 GLY A C 1
ATOM 801 O O . GLY A 1 100 ? 4.435 10.516 -24.750 1.00 75.25 100 GLY A O 1
ATOM 802 N N . ARG A 1 101 ? 5.415 8.557 -25.038 1.00 76.31 101 ARG A N 1
ATOM 803 C CA . ARG A 1 101 ? 4.138 7.823 -24.983 1.00 76.31 101 ARG A CA 1
ATOM 804 C C . ARG A 1 101 ? 3.846 7.412 -23.549 1.00 76.31 101 ARG A C 1
ATOM 806 O O . ARG A 1 101 ? 4.776 7.196 -22.790 1.00 76.31 101 ARG A O 1
ATOM 813 N N . GLN A 1 102 ? 2.576 7.320 -23.161 1.00 79.94 102 GLN A N 1
ATOM 814 C CA . GLN A 1 102 ? 2.228 6.793 -21.837 1.00 79.94 102 GLN A CA 1
ATOM 815 C C . GLN A 1 102 ? 2.792 5.376 -21.687 1.00 79.94 102 GLN A C 1
ATOM 817 O O . GLN A 1 102 ? 2.677 4.576 -22.620 1.00 79.94 102 GLN A O 1
ATOM 822 N N . LEU A 1 103 ? 3.378 5.079 -20.526 1.00 82.81 103 LEU A N 1
ATOM 823 C CA . LEU A 1 103 ? 3.851 3.738 -20.203 1.00 82.81 103 LEU A CA 1
ATOM 824 C C . LEU A 1 103 ? 2.685 2.746 -20.315 1.00 82.81 103 LEU A C 1
ATOM 826 O O . LEU A 1 103 ? 1.670 2.879 -19.626 1.00 82.81 103 LEU A O 1
ATOM 830 N N . ARG A 1 104 ? 2.839 1.763 -21.203 1.00 85.56 104 ARG A N 1
ATOM 831 C CA . ARG A 1 104 ? 1.906 0.649 -21.374 1.00 85.56 104 ARG A CA 1
ATOM 832 C C . ARG A 1 104 ? 2.667 -0.654 -21.153 1.00 85.56 104 ARG A C 1
ATOM 834 O O . ARG A 1 104 ? 3.463 -1.012 -22.021 1.00 85.56 104 ARG A O 1
ATOM 841 N N . PRO A 1 105 ? 2.481 -1.318 -20.004 1.00 88.94 105 PRO A N 1
ATOM 842 C CA . PRO A 1 105 ? 3.180 -2.554 -19.708 1.00 88.94 105 PRO A CA 1
ATOM 843 C C . PRO A 1 105 ? 2.730 -3.671 -20.648 1.00 88.94 105 PRO A C 1
ATOM 845 O O . PRO A 1 105 ? 1.585 -3.698 -21.110 1.00 88.94 105 PRO A O 1
ATOM 848 N N . SER A 1 106 ? 3.625 -4.623 -20.902 1.00 91.31 106 SER A N 1
ATOM 849 C CA . SER A 1 106 ? 3.271 -5.852 -21.608 1.00 91.31 106 SER A CA 1
ATOM 850 C C . SER A 1 106 ? 2.273 -6.691 -20.797 1.00 91.31 106 SER A C 1
ATOM 852 O O . SER A 1 106 ? 2.011 -6.440 -19.614 1.00 91.31 106 SER A O 1
ATOM 854 N N . LEU A 1 107 ? 1.691 -7.714 -21.424 1.00 93.69 107 LEU A N 1
ATOM 855 C CA . LEU A 1 107 ? 0.819 -8.653 -20.719 1.00 93.69 107 LEU A CA 1
ATOM 856 C C . LEU A 1 107 ? 1.577 -9.365 -19.586 1.00 93.69 107 LEU A C 1
ATOM 858 O O . LEU A 1 107 ? 1.075 -9.457 -18.468 1.00 93.69 107 LEU A O 1
ATOM 862 N N . GLU A 1 108 ? 2.809 -9.789 -19.850 1.00 93.88 108 GLU A N 1
ATOM 863 C CA . GLU A 1 108 ? 3.705 -10.446 -18.897 1.00 93.88 108 GLU A CA 1
ATOM 864 C C . GLU A 1 108 ? 4.015 -9.538 -17.704 1.00 93.88 108 GLU A C 1
ATOM 866 O O . GLU A 1 108 ? 3.938 -9.978 -16.559 1.00 93.88 108 GLU A O 1
ATOM 871 N N . GLN A 1 109 ? 4.285 -8.252 -17.952 1.00 92.38 109 GLN A N 1
ATOM 872 C CA . GLN A 1 109 ? 4.509 -7.264 -16.893 1.00 92.38 109 GLN A CA 1
ATOM 873 C C . GLN A 1 109 ? 3.259 -7.053 -16.025 1.00 92.38 109 GLN A C 1
ATOM 875 O O . GLN A 1 109 ? 3.365 -6.967 -14.800 1.00 92.38 109 GLN A O 1
ATOM 880 N N . ARG A 1 110 ? 2.061 -7.032 -16.627 1.00 94.81 110 ARG A N 1
ATOM 881 C CA . ARG A 1 110 ? 0.794 -6.968 -15.874 1.00 94.81 110 ARG A CA 1
ATOM 882 C C . ARG A 1 110 ? 0.568 -8.222 -15.028 1.00 94.81 110 ARG A C 1
ATOM 884 O O . ARG A 1 110 ? 0.167 -8.098 -13.872 1.00 94.81 110 ARG A O 1
ATOM 891 N N . TYR A 1 111 ? 0.867 -9.412 -15.553 1.00 95.56 111 TYR A N 1
ATOM 892 C CA . TYR A 1 111 ? 0.800 -10.662 -14.784 1.00 95.56 111 TYR A CA 1
ATOM 893 C C . TYR A 1 111 ? 1.804 -10.688 -13.631 1.00 95.56 111 TYR A C 1
ATOM 895 O O . TYR A 1 111 ? 1.443 -11.071 -12.517 1.00 95.56 111 TYR A O 1
ATOM 903 N N . ALA A 1 112 ? 3.039 -10.249 -13.875 1.00 93.88 112 ALA A N 1
ATOM 904 C CA . ALA A 1 112 ? 4.065 -10.123 -12.849 1.00 93.88 112 ALA A CA 1
ATOM 905 C C . ALA A 1 112 ? 3.605 -9.203 -11.712 1.00 93.88 112 ALA A C 1
ATOM 907 O O . ALA A 1 112 ? 3.661 -9.596 -10.543 1.00 93.88 112 ALA A O 1
ATOM 908 N N . LEU A 1 113 ? 3.063 -8.031 -12.060 1.00 95.06 113 LEU A N 1
ATOM 909 C CA . LEU A 1 113 ? 2.486 -7.101 -11.095 1.00 95.06 113 LEU A CA 1
ATOM 910 C C . LEU A 1 113 ? 1.328 -7.731 -10.318 1.00 95.06 113 LEU A C 1
ATOM 912 O O . LEU A 1 113 ? 1.318 -7.679 -9.090 1.00 95.06 113 LEU A O 1
ATOM 916 N N . ALA A 1 114 ? 0.361 -8.339 -11.005 1.00 96.31 114 ALA A N 1
ATOM 917 C CA . ALA A 1 114 ? -0.791 -8.967 -10.363 1.00 96.31 114 ALA A CA 1
ATOM 918 C C . ALA A 1 114 ? -0.364 -10.071 -9.381 1.00 96.31 114 ALA A C 1
ATOM 920 O O . ALA A 1 114 ? -0.874 -10.134 -8.260 1.00 96.31 114 ALA A O 1
ATOM 921 N N . ALA A 1 115 ? 0.614 -10.899 -9.761 1.00 95.25 115 ALA A N 1
ATOM 922 C CA . ALA A 1 115 ? 1.155 -11.954 -8.911 1.00 95.25 115 ALA A CA 1
ATOM 923 C C . ALA A 1 115 ? 1.900 -11.390 -7.691 1.00 95.25 115 ALA A C 1
ATOM 925 O O . ALA A 1 115 ? 1.685 -11.860 -6.571 1.00 95.25 115 ALA A O 1
ATOM 926 N N . ALA A 1 116 ? 2.753 -10.379 -7.882 1.00 93.44 116 ALA A N 1
ATOM 927 C CA . ALA A 1 116 ? 3.466 -9.721 -6.789 1.00 93.44 116 ALA A CA 1
ATOM 928 C C . ALA A 1 116 ? 2.494 -9.022 -5.824 1.00 93.44 116 ALA A C 1
ATOM 930 O O . ALA A 1 116 ? 2.590 -9.193 -4.609 1.00 93.44 116 ALA A O 1
ATOM 931 N N . PHE A 1 117 ? 1.501 -8.313 -6.363 1.00 94.50 117 PHE A N 1
ATOM 932 C CA . PHE A 1 117 ? 0.432 -7.679 -5.599 1.00 94.50 117 PHE A CA 1
ATOM 933 C C . PHE A 1 117 ? -0.361 -8.704 -4.776 1.00 94.50 117 PHE A C 1
ATOM 935 O O . PHE A 1 117 ? -0.520 -8.531 -3.569 1.00 94.50 117 PHE A O 1
ATOM 942 N N . ALA A 1 118 ? -0.813 -9.802 -5.390 1.00 93.81 118 ALA A N 1
ATOM 943 C CA . ALA A 1 118 ? -1.580 -10.840 -4.701 1.00 93.81 118 ALA A CA 1
ATOM 944 C C . ALA A 1 118 ? -0.775 -11.504 -3.572 1.00 93.81 118 ALA A C 1
ATOM 946 O O . ALA A 1 118 ? -1.303 -11.696 -2.473 1.00 93.81 118 ALA A O 1
ATOM 947 N N . LYS A 1 119 ? 0.516 -11.787 -3.803 1.00 90.81 119 LYS A N 1
ATOM 948 C CA . LYS A 1 119 ? 1.435 -12.262 -2.754 1.00 90.81 119 LYS A CA 1
ATOM 949 C C . LYS A 1 119 ? 1.526 -11.258 -1.607 1.00 90.81 119 LYS A C 1
ATOM 951 O O . LYS A 1 119 ? 1.399 -11.651 -0.453 1.00 90.81 119 LYS A O 1
ATOM 956 N N . GLY A 1 120 ? 1.651 -9.968 -1.914 1.00 88.25 120 GLY A N 1
ATOM 957 C CA . GLY A 1 120 ? 1.678 -8.922 -0.898 1.00 88.25 120 GLY A CA 1
ATOM 958 C C . GLY A 1 120 ? 0.395 -8.825 -0.077 1.00 88.25 120 GLY A C 1
ATOM 959 O O . GLY A 1 120 ? 0.451 -8.685 1.144 1.00 88.25 120 GLY A O 1
ATOM 960 N N . VAL A 1 121 ? -0.771 -8.958 -0.715 1.00 89.75 121 VAL A N 1
ATOM 961 C CA . VAL A 1 121 ? -2.066 -8.983 -0.014 1.00 89.75 121 VAL A CA 1
ATOM 962 C C . VAL A 1 121 ? -2.170 -10.210 0.889 1.00 89.75 121 VAL A C 1
ATOM 964 O O . VAL A 1 121 ? -2.596 -10.089 2.039 1.00 89.75 121 VAL A O 1
ATOM 967 N N . LEU A 1 122 ? -1.737 -11.380 0.413 1.00 87.81 122 LEU A N 1
ATOM 968 C CA . LEU A 1 122 ? -1.688 -12.592 1.228 1.00 87.81 122 LEU A CA 1
ATOM 969 C C . LEU A 1 122 ? -0.803 -12.379 2.460 1.00 87.81 122 LEU A C 1
ATOM 971 O O . LEU A 1 122 ? -1.245 -12.628 3.582 1.00 87.81 122 LEU A O 1
ATOM 975 N N . SER A 1 123 ? 0.409 -11.867 2.267 1.00 83.31 123 SER A N 1
ATOM 976 C CA . SER A 1 123 ? 1.350 -11.544 3.339 1.00 83.31 123 SER A CA 1
ATOM 977 C C . SER A 1 123 ? 0.778 -10.576 4.369 1.00 83.31 123 SER A C 1
ATOM 979 O O . SER A 1 123 ? 0.980 -10.748 5.568 1.00 83.31 123 SER A O 1
ATOM 981 N N . LEU A 1 124 ? 0.036 -9.575 3.905 1.00 81.25 124 LEU A N 1
ATOM 982 C CA . LEU A 1 124 ? -0.552 -8.553 4.753 1.00 81.25 124 LEU A CA 1
ATOM 983 C C . LEU A 1 124 ? -1.698 -9.094 5.610 1.00 81.25 124 LEU A C 1
ATOM 985 O O . LEU A 1 124 ? -1.808 -8.757 6.791 1.00 81.25 124 LEU A O 1
ATOM 989 N N . LEU A 1 125 ? -2.555 -9.927 5.020 1.00 82.81 125 LEU A N 1
ATOM 990 C CA . LEU A 1 125 ? -3.749 -10.431 5.692 1.00 82.81 125 LEU A CA 1
ATOM 991 C C . LEU A 1 125 ? -3.466 -11.695 6.528 1.00 82.81 125 LEU A C 1
ATOM 993 O O . LEU A 1 125 ? -4.203 -11.983 7.472 1.00 82.81 125 LEU A O 1
ATOM 997 N N . SER A 1 126 ? -2.414 -12.461 6.225 1.00 80.12 126 SER A N 1
ATOM 998 C CA . SER A 1 126 ? -2.085 -13.723 6.920 1.00 80.12 126 SER A CA 1
ATOM 999 C C . SER A 1 126 ? -1.916 -13.596 8.445 1.00 80.12 126 SER A C 1
ATOM 1001 O O . SER A 1 126 ? -2.469 -14.435 9.151 1.00 80.12 126 SER A O 1
ATOM 1003 N N . PRO A 1 127 ? -1.284 -12.544 9.004 1.00 75.56 127 PRO A N 1
ATOM 1004 C CA . PRO A 1 127 ? -1.136 -12.367 10.455 1.00 75.56 127 PRO A CA 1
ATOM 1005 C C . PRO A 1 127 ? -2.434 -12.008 11.206 1.00 75.56 127 PRO A C 1
ATOM 1007 O O . PRO A 1 127 ? -2.374 -11.577 12.360 1.00 75.56 127 PRO A O 1
ATOM 1010 N N . GLY A 1 128 ? -3.604 -12.098 10.559 1.00 73.19 128 GLY A N 1
ATOM 1011 C CA . GLY A 1 128 ? -4.885 -11.679 11.133 1.00 73.19 128 GLY A CA 1
ATOM 1012 C C . GLY A 1 128 ? -4.945 -10.166 11.327 1.00 73.19 128 GLY A C 1
ATOM 1013 O O . GLY A 1 128 ? -5.297 -9.681 12.404 1.00 73.19 128 GLY A O 1
ATOM 1014 N N . ARG A 1 129 ? -4.529 -9.401 10.313 1.00 74.56 129 ARG A N 1
ATOM 1015 C CA . ARG A 1 129 ? -4.601 -7.934 10.296 1.00 74.56 129 ARG A CA 1
ATOM 1016 C C . ARG A 1 129 ? -5.427 -7.463 9.106 1.00 74.56 129 ARG A C 1
ATOM 1018 O O . ARG A 1 129 ? -5.488 -8.133 8.083 1.00 74.56 129 ARG A O 1
ATOM 1025 N N . VAL A 1 130 ? -6.031 -6.289 9.257 1.00 77.00 130 VAL A N 1
ATOM 1026 C CA . VAL A 1 130 ? -6.716 -5.562 8.181 1.00 77.00 130 VAL A CA 1
ATOM 1027 C C . VAL A 1 130 ? -5.937 -4.289 7.856 1.00 77.00 130 VAL A C 1
ATOM 1029 O O . VAL A 1 130 ? -5.521 -3.579 8.780 1.00 77.00 130 VAL A O 1
ATOM 1032 N N . HIS A 1 131 ? -5.730 -4.014 6.566 1.00 76.81 131 HIS A N 1
ATOM 1033 C CA . HIS A 1 131 ? -5.017 -2.837 6.062 1.00 76.81 131 HIS A CA 1
ATOM 1034 C C . HIS A 1 131 ? -5.871 -1.582 6.172 1.00 76.81 131 HIS A C 1
ATOM 1036 O O . HIS A 1 131 ? -5.408 -0.550 6.650 1.00 76.81 131 HIS A O 1
ATOM 1042 N N . LYS A 1 132 ? -7.140 -1.690 5.756 1.00 77.06 132 LYS A N 1
ATOM 1043 C CA . LYS A 1 132 ? -8.145 -0.615 5.732 1.00 77.06 132 LYS A CA 1
ATOM 1044 C C . LYS A 1 132 ? -7.943 0.483 4.693 1.00 77.06 132 LYS A C 1
ATOM 1046 O O . LYS A 1 132 ? -8.885 1.236 4.448 1.00 77.06 132 LYS A O 1
ATOM 1051 N N . ALA A 1 133 ? -6.776 0.549 4.061 1.00 77.50 133 ALA A N 1
ATOM 1052 C CA . ALA A 1 133 ? -6.459 1.567 3.066 1.00 77.50 133 ALA A CA 1
ATOM 1053 C C . ALA A 1 133 ? -5.897 0.988 1.759 1.00 77.50 133 ALA A C 1
ATOM 1055 O O . ALA A 1 133 ? -5.173 1.659 1.031 1.00 77.50 133 ALA A O 1
ATOM 1056 N N . LEU A 1 134 ? -6.202 -0.274 1.433 1.00 86.31 134 LEU A N 1
ATOM 1057 C CA . LEU A 1 134 ? -5.724 -0.873 0.186 1.00 86.31 134 LEU A CA 1
ATOM 1058 C C . LEU A 1 134 ? -6.379 -0.172 -1.019 1.00 86.31 134 LEU A C 1
ATOM 1060 O O . LEU A 1 134 ? -7.590 -0.265 -1.218 1.00 86.31 134 LEU A O 1
ATOM 1064 N N . ASN A 1 135 ? -5.591 0.570 -1.797 1.00 87.75 135 ASN A N 1
ATOM 1065 C CA . ASN A 1 135 ? -6.020 1.254 -3.018 1.00 87.75 135 ASN A CA 1
ATOM 1066 C C . ASN A 1 135 ? -4.818 1.464 -3.963 1.00 87.75 135 ASN A C 1
ATOM 1068 O O . ASN A 1 135 ? -3.667 1.347 -3.551 1.00 87.75 135 ASN A O 1
ATOM 1072 N N . ASN A 1 136 ? -5.073 1.808 -5.227 1.00 89.75 136 ASN A N 1
ATOM 1073 C CA . ASN A 1 136 ? -4.024 1.979 -6.240 1.00 89.75 136 ASN A CA 1
ATOM 1074 C C . ASN A 1 136 ? -3.095 3.193 -6.032 1.00 89.75 136 ASN A C 1
ATOM 1076 O O . ASN A 1 136 ? -2.065 3.280 -6.694 1.00 89.75 136 ASN A O 1
ATOM 1080 N N . ARG A 1 137 ? -3.406 4.135 -5.137 1.00 89.44 137 ARG A N 1
ATOM 1081 C CA . ARG A 1 137 ? -2.462 5.200 -4.746 1.00 89.44 137 ARG A CA 1
ATOM 1082 C C . ARG A 1 137 ? -1.418 4.701 -3.760 1.00 89.44 137 ARG A C 1
ATOM 1084 O O . ARG A 1 137 ? -0.335 5.260 -3.715 1.00 89.44 137 ARG A O 1
ATOM 1091 N N . ASN A 1 138 ? -1.744 3.639 -3.034 1.00 89.56 138 ASN A N 1
ATOM 1092 C CA . ASN A 1 138 ? -0.919 3.071 -1.977 1.00 89.56 138 ASN A CA 1
ATOM 1093 C C . ASN A 1 138 ? -0.103 1.862 -2.449 1.00 89.56 138 ASN A C 1
ATOM 1095 O O . ASN A 1 138 ? 0.555 1.213 -1.646 1.00 89.56 138 ASN A O 1
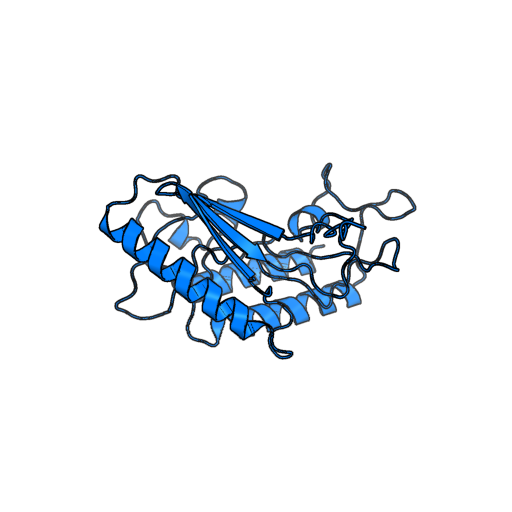ATOM 1099 N N . VAL A 1 139 ? -0.144 1.556 -3.749 1.00 92.81 139 VAL A N 1
ATOM 1100 C CA . VAL A 1 139 ? 0.767 0.616 -4.408 1.00 92.81 139 VAL A CA 1
ATOM 1101 C C . VAL A 1 139 ? 1.829 1.449 -5.114 1.00 92.81 139 VAL A C 1
ATOM 1103 O O . VAL A 1 139 ? 1.537 2.079 -6.130 1.00 92.81 139 VAL A O 1
ATOM 1106 N N . MET A 1 140 ? 3.028 1.486 -4.544 1.00 92.25 140 MET A N 1
ATOM 1107 C CA . MET A 1 140 ? 4.149 2.301 -5.002 1.00 92.25 140 MET A CA 1
ATOM 1108 C C . MET A 1 140 ? 5.201 1.475 -5.728 1.00 92.25 140 MET A C 1
ATOM 1110 O O . MET A 1 140 ? 5.415 0.301 -5.427 1.00 92.25 140 MET A O 1
ATOM 1114 N N . PHE A 1 141 ? 5.906 2.138 -6.630 1.00 91.62 141 PHE A N 1
ATOM 1115 C CA . PHE A 1 141 ? 7.034 1.610 -7.368 1.00 91.62 141 PHE A CA 1
ATO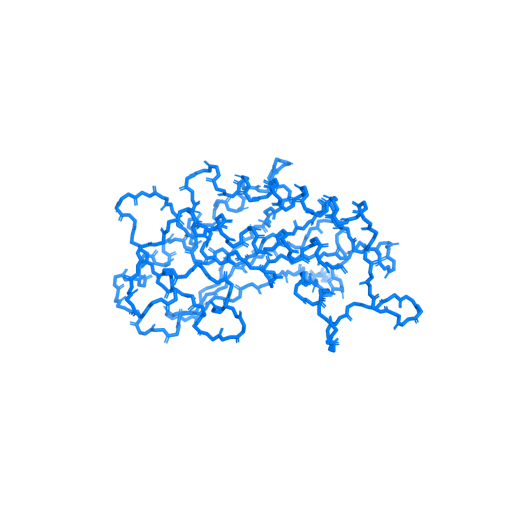M 1116 C C . PHE A 1 141 ? 8.204 2.577 -7.293 1.00 91.62 141 PHE A C 1
ATOM 1118 O O . PHE A 1 141 ? 8.021 3.794 -7.201 1.00 91.62 141 PHE A O 1
ATOM 1125 N N . PHE A 1 142 ? 9.398 2.010 -7.364 1.00 89.62 142 PHE A N 1
ATOM 1126 C CA . PHE A 1 142 ? 10.655 2.732 -7.309 1.00 89.62 142 PHE A CA 1
ATOM 1127 C C . PHE A 1 142 ? 11.450 2.454 -8.584 1.00 89.62 142 PHE A C 1
ATOM 1129 O O . PHE A 1 142 ? 11.317 1.378 -9.169 1.00 89.62 142 PHE A O 1
ATOM 1136 N N . TYR A 1 143 ? 12.245 3.431 -9.007 1.00 86.12 143 TYR A N 1
ATOM 1137 C CA . TYR A 1 143 ? 13.117 3.322 -10.175 1.00 86.12 143 TYR A CA 1
ATOM 1138 C C . TYR A 1 143 ? 14.466 2.755 -9.747 1.00 86.12 143 TYR A C 1
ATOM 1140 O O . TYR A 1 143 ? 14.955 3.134 -8.689 1.00 86.12 143 TYR A O 1
ATOM 1148 N N . GLU A 1 144 ? 15.058 1.864 -10.536 1.00 82.88 144 GLU A N 1
ATOM 1149 C CA . GLU A 1 144 ? 16.411 1.367 -10.269 1.00 82.88 144 GLU A CA 1
ATOM 1150 C C . GLU A 1 144 ? 17.472 2.411 -10.639 1.00 82.88 144 GLU A C 1
ATOM 1152 O O . GLU A 1 144 ? 17.316 3.125 -11.629 1.00 82.88 144 GLU A O 1
ATOM 1157 N N . THR A 1 145 ? 18.556 2.476 -9.861 1.00 70.69 145 THR A N 1
ATOM 1158 C CA . THR A 1 145 ? 19.659 3.448 -10.018 1.00 70.69 145 THR A CA 1
ATOM 1159 C C . THR A 1 145 ? 20.286 3.443 -11.414 1.00 70.69 145 THR A C 1
ATOM 1161 O O . THR A 1 145 ? 20.625 4.499 -11.940 1.00 70.69 145 THR A O 1
ATOM 1164 N N . ASP A 1 146 ? 20.380 2.269 -12.041 1.00 65.25 146 ASP A N 1
ATOM 1165 C CA . ASP A 1 146 ? 21.090 2.084 -13.313 1.00 65.25 146 ASP A CA 1
ATOM 1166 C C . ASP A 1 146 ? 20.144 1.934 -14.519 1.00 65.25 146 ASP A C 1
ATOM 1168 O O . ASP A 1 146 ? 20.589 1.699 -15.644 1.00 65.25 146 ASP A O 1
ATOM 1172 N N . SER A 1 147 ? 18.828 2.068 -14.309 1.00 63.53 147 SER A N 1
ATOM 1173 C CA . SER A 1 147 ? 17.820 1.919 -15.362 1.00 63.53 147 SER A CA 1
ATOM 1174 C C . SER A 1 147 ? 17.070 3.226 -15.580 1.00 63.53 147 SER A C 1
ATOM 1176 O O . SER A 1 147 ? 16.318 3.705 -14.730 1.00 63.53 147 SER A O 1
ATOM 1178 N N . ILE A 1 148 ? 17.253 3.806 -16.767 1.00 53.84 148 ILE A N 1
ATOM 1179 C CA . ILE A 1 148 ? 16.703 5.121 -17.108 1.00 53.84 148 ILE A CA 1
ATOM 1180 C C . ILE A 1 148 ? 15.158 5.100 -17.092 1.00 53.84 148 ILE A C 1
ATOM 1182 O O . ILE A 1 148 ? 14.553 6.104 -16.704 1.00 53.84 148 ILE A O 1
ATOM 1186 N N . GLU A 1 149 ? 14.493 3.958 -17.344 1.00 55.69 149 GLU A N 1
ATOM 1187 C CA . GLU A 1 149 ? 13.021 3.921 -17.479 1.00 55.69 149 GLU A CA 1
ATOM 1188 C C . GLU A 1 149 ? 12.262 2.710 -16.902 1.00 55.69 149 GLU A C 1
ATOM 1190 O O . GLU A 1 149 ? 11.027 2.743 -16.868 1.00 55.69 149 GLU A O 1
ATOM 1195 N N . ALA A 1 150 ? 12.917 1.637 -16.448 1.00 68.81 150 ALA A N 1
ATOM 1196 C CA . ALA A 1 150 ? 12.179 0.426 -16.084 1.00 68.81 150 ALA A CA 1
ATOM 1197 C C . ALA A 1 150 ? 11.647 0.491 -14.644 1.00 68.81 150 ALA A C 1
ATOM 1199 O O . ALA A 1 150 ? 12.365 0.277 -13.672 1.00 68.81 150 ALA A O 1
ATOM 1200 N N . VAL A 1 151 ? 10.350 0.755 -14.510 1.00 78.50 151 VAL A N 1
ATOM 1201 C CA . VAL A 1 151 ? 9.600 0.411 -13.299 1.00 78.50 151 VAL A CA 1
ATOM 1202 C C . VAL A 1 151 ? 9.625 -1.110 -13.137 1.00 78.50 151 VAL A C 1
ATOM 1204 O O . VAL A 1 151 ? 9.123 -1.828 -14.005 1.00 78.50 151 VAL A O 1
ATOM 1207 N N . ASP A 1 152 ? 10.153 -1.607 -12.017 1.00 84.75 152 ASP A N 1
ATOM 1208 C CA . ASP A 1 152 ? 10.096 -3.037 -11.709 1.00 84.75 152 ASP A CA 1
ATOM 1209 C C . ASP A 1 152 ? 8.712 -3.431 -11.163 1.00 84.75 152 ASP A C 1
ATOM 1211 O O . ASP A 1 152 ? 8.369 -3.229 -9.992 1.00 84.75 152 ASP A O 1
ATOM 1215 N N . PHE A 1 153 ? 7.911 -4.050 -12.029 1.00 89.06 153 PHE A N 1
ATOM 1216 C CA . PHE A 1 153 ? 6.586 -4.566 -11.695 1.00 89.06 153 PHE A CA 1
ATOM 1217 C C . PHE A 1 153 ? 6.598 -5.770 -10.745 1.00 89.06 153 PHE A C 1
ATOM 1219 O O . PHE A 1 153 ? 5.560 -6.087 -10.160 1.00 89.06 153 PHE A O 1
ATOM 1226 N N . HIS A 1 154 ? 7.743 -6.422 -10.536 1.00 88.94 154 HIS A N 1
ATOM 1227 C CA . HIS A 1 154 ? 7.868 -7.548 -9.610 1.00 88.94 154 HIS A CA 1
ATOM 1228 C C . HIS A 1 154 ? 7.978 -7.108 -8.147 1.00 88.94 154 HIS A C 1
ATOM 1230 O O . HIS A 1 154 ? 7.788 -7.929 -7.243 1.00 88.94 154 HIS A O 1
ATOM 1236 N N . ARG A 1 155 ? 8.284 -5.830 -7.892 1.00 89.06 155 ARG A N 1
ATOM 1237 C CA . ARG A 1 155 ? 8.613 -5.318 -6.555 1.00 89.06 155 ARG A CA 1
ATOM 1238 C C . ARG A 1 155 ? 7.756 -4.113 -6.131 1.00 89.06 155 ARG A C 1
ATOM 1240 O O . ARG A 1 155 ? 8.319 -3.130 -5.641 1.00 89.06 155 ARG A O 1
ATOM 1247 N N . PRO A 1 156 ? 6.410 -4.166 -6.224 1.00 92.56 156 PRO A N 1
ATOM 1248 C CA . PRO A 1 156 ? 5.573 -3.100 -5.679 1.00 92.56 156 PRO A CA 1
ATOM 1249 C C . PRO A 1 156 ? 5.757 -2.992 -4.159 1.00 92.56 156 PRO A C 1
ATOM 1251 O O . PRO A 1 156 ? 6.033 -3.989 -3.492 1.00 92.56 156 PRO A O 1
ATOM 1254 N N . ARG A 1 157 ? 5.577 -1.798 -3.592 1.00 90.38 157 ARG A N 1
ATOM 1255 C CA . ARG A 1 157 ? 5.504 -1.565 -2.142 1.00 90.38 157 ARG A CA 1
ATOM 1256 C C . ARG A 1 157 ? 4.116 -1.096 -1.753 1.00 90.38 157 ARG A C 1
ATOM 1258 O O . ARG A 1 157 ? 3.563 -0.206 -2.392 1.00 90.38 157 ARG A O 1
ATOM 1265 N N . PHE A 1 158 ? 3.550 -1.686 -0.710 1.00 89.81 158 PHE A N 1
ATOM 1266 C CA . PHE A 1 158 ? 2.316 -1.185 -0.115 1.00 89.81 158 PHE A CA 1
ATOM 1267 C C . PHE A 1 158 ? 2.665 -0.092 0.882 1.00 89.81 158 PHE A C 1
ATOM 1269 O O . PHE A 1 158 ? 3.632 -0.239 1.616 1.00 89.81 158 PHE A O 1
ATOM 1276 N N . LEU A 1 159 ? 1.905 0.993 0.887 1.00 86.56 159 LEU A N 1
ATOM 1277 C CA . LEU A 1 159 ? 1.952 2.055 1.892 1.00 86.56 159 LEU A CA 1
ATOM 1278 C C . LEU A 1 159 ? 0.546 2.242 2.488 1.00 86.56 159 LEU A C 1
ATOM 1280 O O . LEU A 1 159 ? -0.388 1.542 2.099 1.00 86.56 159 LEU A O 1
ATOM 1284 N N . ASP A 1 160 ? 0.387 3.224 3.369 1.00 78.00 160 ASP A N 1
ATOM 1285 C CA . ASP A 1 160 ? -0.850 3.608 4.067 1.00 78.00 160 ASP A CA 1
ATOM 1286 C C . ASP A 1 160 ? -1.274 2.625 5.162 1.00 78.00 160 ASP A C 1
ATOM 1288 O O . ASP A 1 160 ? -2.434 2.219 5.291 1.00 78.00 160 ASP A O 1
ATOM 1292 N N . PHE A 1 161 ? -0.298 2.222 5.975 1.00 71.38 161 PHE A N 1
ATOM 1293 C CA . PHE A 1 161 ? -0.548 1.326 7.098 1.00 71.38 161 PHE A CA 1
ATOM 1294 C C . PHE A 1 161 ? -1.090 2.054 8.329 1.00 71.38 161 PHE A C 1
ATOM 1296 O O . PHE A 1 161 ? -1.516 1.378 9.268 1.00 71.38 161 PHE A O 1
ATOM 1303 N N . GLY A 1 162 ? -1.111 3.393 8.360 1.00 61.47 162 GLY A N 1
ATOM 1304 C CA . GLY A 1 162 ? -1.503 4.184 9.537 1.00 61.47 162 GLY A CA 1
ATOM 1305 C C . GLY A 1 162 ? -2.872 3.822 10.135 1.00 61.47 162 GLY A C 1
ATOM 1306 O O . GLY A 1 162 ? -3.121 4.026 11.325 1.00 61.47 162 GLY A O 1
ATOM 1307 N N . ALA A 1 163 ? -3.753 3.209 9.341 1.00 65.75 163 ALA A N 1
ATOM 1308 C CA . ALA A 1 163 ? -5.068 2.744 9.768 1.00 65.75 163 ALA A CA 1
ATOM 1309 C C . ALA A 1 163 ? -5.115 1.288 10.267 1.00 65.75 163 ALA A C 1
ATOM 1311 O O . ALA A 1 163 ? -6.146 0.897 10.838 1.00 65.75 163 ALA A O 1
ATOM 1312 N N . ALA A 1 164 ? -4.078 0.484 10.016 1.00 70.88 164 ALA A N 1
ATOM 1313 C CA . ALA A 1 164 ? -4.103 -0.972 10.119 1.00 70.88 164 ALA A CA 1
ATOM 1314 C C . ALA A 1 164 ? -4.321 -1.468 11.557 1.00 70.88 164 ALA A C 1
ATOM 1316 O O . ALA A 1 164 ? -3.817 -0.906 12.533 1.00 70.88 164 ALA A O 1
ATOM 1317 N N . ARG A 1 165 ? -5.064 -2.570 11.712 1.00 77.06 165 ARG A N 1
ATOM 1318 C CA . ARG A 1 165 ? -5.362 -3.154 13.036 1.00 77.06 165 ARG A CA 1
ATOM 1319 C C . ARG A 1 165 ? -5.391 -4.676 13.008 1.00 77.06 165 ARG A C 1
ATOM 1321 O O . ARG A 1 165 ? -5.570 -5.277 11.953 1.00 77.06 165 ARG A O 1
ATOM 1328 N N . ARG A 1 166 ? -5.262 -5.296 14.182 1.00 73.62 166 ARG A N 1
ATOM 1329 C CA . ARG A 1 166 ? -5.489 -6.738 14.358 1.00 73.62 166 ARG A CA 1
ATOM 1330 C C . ARG A 1 166 ? -6.972 -7.062 14.199 1.00 73.62 166 ARG A C 1
ATOM 1332 O O . ARG A 1 166 ? -7.834 -6.267 14.580 1.00 73.62 166 ARG A O 1
ATOM 1339 N N . GLU A 1 167 ? -7.269 -8.235 13.670 1.00 73.88 167 GLU A N 1
ATOM 1340 C CA . GLU A 1 167 ? -8.607 -8.789 13.484 1.00 73.88 167 GLU A CA 1
ATOM 1341 C C . GLU A 1 167 ? -9.065 -9.520 14.759 1.00 73.88 167 GLU A C 1
ATOM 1343 O O . GLU A 1 167 ? -9.292 -10.721 14.769 1.00 73.88 167 GLU A O 1
ATOM 1348 N N . GLN A 1 168 ? -9.175 -8.793 15.877 1.00 74.94 168 GLN A N 1
ATOM 1349 C CA . GLN A 1 168 ? -9.658 -9.339 17.155 1.00 74.94 168 GLN A CA 1
ATOM 1350 C C . GLN A 1 168 ? -10.974 -8.673 17.585 1.00 74.94 168 GLN A C 1
ATOM 1352 O O . GLN A 1 168 ? -11.165 -7.487 17.290 1.00 74.94 168 GLN A O 1
ATOM 1357 N N . PRO A 1 169 ? -11.907 -9.386 18.251 1.00 70.38 169 PRO A N 1
ATOM 1358 C CA . PRO A 1 169 ? -13.191 -8.826 18.695 1.00 70.38 169 PRO A CA 1
ATOM 1359 C C . PRO A 1 169 ? -13.060 -7.564 19.557 1.00 70.38 169 PRO A C 1
ATOM 1361 O O . PRO A 1 169 ? -13.826 -6.624 19.370 1.00 70.38 169 PRO A O 1
ATOM 1364 N N . SER A 1 170 ? -12.043 -7.506 20.420 1.00 72.62 170 SER A N 1
ATOM 1365 C CA . SER A 1 170 ? -11.733 -6.363 21.290 1.00 72.62 170 SER A CA 1
ATOM 1366 C C . SER A 1 170 ? -11.185 -5.133 20.549 1.00 72.62 170 SER A C 1
ATOM 1368 O O . SER A 1 170 ? -11.128 -4.042 21.113 1.00 72.62 170 SER A O 1
ATOM 1370 N N . GLU A 1 171 ? -10.783 -5.269 19.282 1.00 75.44 171 GLU A N 1
ATOM 1371 C CA . GLU A 1 171 ? -10.164 -4.189 18.512 1.00 75.44 171 GLU A CA 1
ATOM 1372 C C . GLU A 1 171 ? -11.216 -3.295 17.836 1.00 75.44 171 GLU A C 1
ATOM 1374 O O . GLU A 1 171 ? -11.919 -3.699 16.899 1.00 75.44 171 GLU A O 1
ATOM 1379 N N . ARG A 1 172 ? -11.270 -2.025 18.257 1.00 76.12 172 ARG A N 1
ATOM 1380 C CA . ARG A 1 172 ? -12.175 -1.007 17.697 1.00 76.12 172 ARG A CA 1
ATOM 1381 C C . ARG A 1 172 ? -11.719 -0.515 16.320 1.00 76.12 172 ARG A C 1
ATOM 1383 O O . ARG A 1 172 ? -10.536 -0.256 16.099 1.00 76.12 172 ARG A O 1
ATOM 1390 N N . THR A 1 173 ? -12.644 -0.310 15.384 1.00 76.38 173 THR A N 1
ATOM 1391 C CA . THR A 1 173 ? -12.319 0.342 14.103 1.00 76.38 173 THR A CA 1
ATOM 1392 C C . THR A 1 173 ? -12.372 1.859 14.258 1.00 76.38 173 THR A C 1
ATOM 1394 O O . THR A 1 173 ? -13.445 2.411 14.466 1.00 76.38 173 THR A O 1
ATOM 1397 N N . ILE A 1 174 ? -11.220 2.516 14.123 1.00 73.31 174 ILE A N 1
ATOM 1398 C CA . ILE A 1 174 ? -11.144 3.969 13.925 1.00 73.31 174 ILE A CA 1
ATOM 1399 C C . ILE A 1 174 ? -11.317 4.220 12.431 1.00 73.31 174 ILE A C 1
ATOM 1401 O O . ILE A 1 174 ? -10.594 3.618 11.625 1.00 73.31 174 ILE A O 1
ATOM 1405 N N . ASP A 1 175 ? -12.305 5.029 12.071 1.00 69.38 175 ASP A N 1
ATOM 1406 C CA . ASP A 1 175 ? -12.594 5.338 10.681 1.00 69.38 175 ASP A CA 1
ATOM 1407 C C . ASP A 1 175 ? -11.744 6.521 10.217 1.00 69.38 175 ASP A C 1
ATOM 1409 O O . ASP A 1 175 ? -11.967 7.656 10.616 1.00 69.38 175 ASP A O 1
ATOM 1413 N N . VAL A 1 176 ? -10.735 6.227 9.403 1.00 67.44 176 VAL A N 1
ATOM 1414 C CA . VAL A 1 176 ? -9.843 7.223 8.786 1.00 67.44 176 VAL A CA 1
ATOM 1415 C C . VAL A 1 176 ? -9.999 7.227 7.266 1.00 67.44 176 VAL A C 1
ATOM 1417 O O . VAL A 1 176 ? -9.134 7.701 6.535 1.00 67.44 176 VAL A O 1
ATOM 1420 N N . ARG A 1 177 ? -11.084 6.630 6.760 1.00 70.75 177 ARG A N 1
ATOM 1421 C CA . ARG A 1 177 ? -11.292 6.465 5.323 1.00 70.75 177 ARG A CA 1
ATOM 1422 C C . ARG A 1 177 ? -11.600 7.813 4.683 1.00 70.75 177 ARG A C 1
ATOM 1424 O O . ARG A 1 177 ? -12.403 8.589 5.191 1.00 70.75 177 ARG A O 1
ATOM 1431 N N . SER A 1 178 ? -11.035 8.043 3.500 1.00 68.44 178 SER A N 1
ATOM 1432 C CA . SER A 1 178 ? -11.464 9.158 2.658 1.00 68.44 178 SER A CA 1
ATOM 1433 C C . SER A 1 178 ? -12.893 8.913 2.164 1.00 68.44 178 SER A C 1
ATOM 1435 O O . SER A 1 178 ? -13.174 7.888 1.536 1.00 68.44 178 SER A O 1
ATOM 1437 N N . LEU A 1 179 ? -13.794 9.849 2.457 1.00 70.19 179 LEU A N 1
ATOM 1438 C CA . LEU A 1 179 ? -15.175 9.841 1.965 1.00 70.19 179 LEU A CA 1
ATOM 1439 C C . LEU A 1 179 ? -15.309 10.538 0.602 1.00 70.19 179 LEU A C 1
ATOM 1441 O O . LEU A 1 179 ? -16.374 10.500 -0.010 1.00 70.19 179 LEU A O 1
ATOM 1445 N N . GLU A 1 180 ? -14.217 11.091 0.079 1.00 71.62 180 GLU A N 1
ATOM 1446 C CA . GLU A 1 180 ? -14.229 11.826 -1.178 1.00 71.62 180 GLU A CA 1
ATOM 1447 C C . GLU A 1 180 ? -13.992 10.909 -2.393 1.00 71.62 180 GLU A C 1
ATOM 1449 O O . GLU A 1 180 ? -13.195 9.953 -2.349 1.00 71.62 180 GLU A O 1
ATOM 1454 N N . PRO A 1 181 ? -14.669 11.162 -3.527 1.00 72.56 181 PRO A N 1
ATOM 1455 C CA . PRO A 1 181 ? -14.303 10.562 -4.803 1.00 72.56 181 PRO A CA 1
ATOM 1456 C C . PRO A 1 181 ? -12.856 10.919 -5.206 1.00 72.56 181 PRO A C 1
ATOM 1458 O O . PRO A 1 181 ? -12.373 12.007 -4.904 1.00 72.56 181 PRO A O 1
ATOM 1461 N N . PRO A 1 182 ? -12.133 10.034 -5.921 1.00 73.88 182 PRO A N 1
ATOM 1462 C CA . PRO A 1 182 ? -12.565 8.730 -6.420 1.00 73.88 182 PRO A CA 1
ATOM 1463 C C . PRO A 1 182 ? -12.325 7.578 -5.426 1.00 73.88 182 PRO A C 1
ATOM 1465 O O . PRO A 1 182 ? -12.617 6.429 -5.757 1.00 73.88 182 PRO A O 1
ATOM 1468 N N . LEU A 1 183 ? -11.763 7.838 -4.239 1.00 73.88 183 LEU A N 1
ATOM 1469 C CA . LEU A 1 183 ? -11.409 6.788 -3.274 1.00 73.88 183 LEU A CA 1
ATOM 1470 C C . LEU A 1 183 ? -12.654 6.126 -2.675 1.00 73.88 183 LEU A C 1
ATOM 1472 O O . LEU A 1 183 ? -12.695 4.899 -2.573 1.00 73.88 183 LEU A O 1
ATOM 1476 N N . ARG A 1 184 ? -13.711 6.901 -2.398 1.00 79.81 184 ARG A N 1
ATOM 1477 C CA . ARG A 1 184 ? -15.005 6.362 -1.941 1.00 79.81 184 ARG A CA 1
ATOM 1478 C C . ARG A 1 184 ? -15.588 5.304 -2.887 1.00 79.81 184 ARG A C 1
ATOM 1480 O O . ARG A 1 184 ? -16.143 4.310 -2.426 1.00 79.81 184 ARG A O 1
ATOM 1487 N N . LEU A 1 185 ? -15.420 5.474 -4.201 1.00 82.38 185 LEU A N 1
ATOM 1488 C CA . LEU A 1 185 ? -15.945 4.551 -5.220 1.00 82.38 185 LEU A CA 1
ATOM 1489 C C . LEU A 1 185 ? -15.210 3.206 -5.272 1.00 82.38 185 LEU A C 1
ATOM 1491 O O . LEU A 1 185 ? -15.716 2.266 -5.881 1.00 82.38 185 LEU A O 1
ATOM 1495 N N . ARG A 1 186 ? -14.040 3.095 -4.635 1.00 79.25 186 ARG A N 1
ATOM 1496 C CA . ARG A 1 186 ? -13.265 1.848 -4.556 1.00 79.25 186 ARG A CA 1
ATOM 1497 C C . ARG A 1 186 ? -13.507 1.067 -3.268 1.00 79.25 186 ARG A C 1
ATOM 1499 O O . ARG A 1 186 ? -13.105 -0.084 -3.177 1.00 79.25 186 ARG A O 1
ATOM 1506 N N . GLN A 1 187 ? -14.195 1.659 -2.293 1.00 84.19 187 GLN A N 1
ATOM 1507 C CA . GLN A 1 187 ? -14.542 0.978 -1.045 1.00 84.19 187 GLN A CA 1
ATOM 1508 C C . GLN A 1 187 ? -15.661 -0.036 -1.267 1.00 84.19 187 GLN A C 1
ATOM 1510 O O . GLN A 1 187 ? -16.484 0.138 -2.165 1.00 84.19 187 GLN A O 1
ATOM 1515 N N . HIS A 1 188 ? -15.747 -1.052 -0.414 1.00 89.88 188 HIS A N 1
ATOM 1516 C CA . HIS A 1 188 ? -16.870 -1.988 -0.418 1.00 89.88 188 HIS A CA 1
ATOM 1517 C C . HIS A 1 188 ? -18.224 -1.250 -0.294 1.00 89.88 188 HIS A C 1
ATOM 1519 O O . HIS A 1 188 ? -18.300 -0.271 0.451 1.00 89.88 188 HIS A O 1
ATOM 1525 N N . PRO A 1 189 ? -19.310 -1.673 -0.969 1.00 89.50 189 PRO A N 1
ATOM 1526 C CA . PRO A 1 189 ? -20.598 -0.971 -0.919 1.00 89.50 189 PRO A CA 1
ATOM 1527 C C . PRO A 1 189 ? -21.136 -0.726 0.499 1.00 89.50 189 PRO A C 1
ATOM 1529 O O . PRO A 1 189 ? -21.587 0.375 0.803 1.00 89.50 189 PRO A O 1
ATOM 1532 N N . GLU A 1 190 ? -21.010 -1.701 1.400 1.00 88.75 190 GLU A N 1
ATOM 1533 C CA . GLU A 1 190 ? -21.446 -1.556 2.802 1.00 88.75 190 GLU A CA 1
ATOM 1534 C C . GLU A 1 190 ? -20.660 -0.496 3.578 1.00 88.75 190 GLU A C 1
ATOM 1536 O O . GLU A 1 190 ? -21.184 0.119 4.501 1.00 88.75 190 GLU A O 1
ATOM 1541 N N . LEU A 1 191 ? -19.406 -0.266 3.191 1.00 84.12 191 LEU A N 1
ATOM 1542 C CA . LEU A 1 191 ? -18.550 0.758 3.772 1.00 84.12 191 LEU A CA 1
ATOM 1543 C C . LEU A 1 191 ? -18.950 2.168 3.299 1.00 84.12 191 LEU A C 1
ATOM 1545 O O . LEU A 1 191 ? -18.627 3.147 3.966 1.00 84.12 191 LEU A O 1
ATOM 1549 N N . ARG A 1 192 ? -19.672 2.304 2.182 1.00 83.00 192 ARG A N 1
ATOM 1550 C CA . ARG A 1 192 ? -20.102 3.609 1.640 1.00 83.00 192 ARG A CA 1
ATOM 1551 C C . ARG A 1 192 ? -21.354 4.168 2.317 1.00 83.00 192 ARG A C 1
ATOM 1553 O O . ARG A 1 192 ? -21.717 5.316 2.042 1.00 83.00 192 ARG A O 1
ATOM 1560 N N . GLN A 1 193 ? -22.018 3.350 3.131 1.00 78.00 193 GLN A N 1
ATOM 1561 C CA . GLN A 1 193 ? -23.178 3.740 3.924 1.00 78.00 193 GLN A CA 1
ATOM 1562 C C . GLN A 1 193 ? -22.730 4.693 5.044 1.00 78.00 193 GLN A C 1
ATOM 1564 O O . GLN A 1 193 ? -21.640 4.538 5.586 1.00 78.00 193 GLN A O 1
ATOM 1569 N N . GLY A 1 194 ? -23.555 5.687 5.388 1.00 66.31 194 GLY A N 1
ATOM 1570 C CA . GLY A 1 194 ? -23.205 6.725 6.374 1.00 66.31 194 GLY A CA 1
ATOM 1571 C C . GLY A 1 194 ? -23.073 6.230 7.822 1.00 66.31 194 GLY A C 1
ATOM 1572 O O . GLY A 1 194 ? -22.666 6.984 8.697 1.00 66.31 194 GLY A O 1
ATOM 1573 N N . THR A 1 195 ? -23.405 4.968 8.092 1.00 76.75 195 THR A N 1
ATOM 1574 C CA . THR A 1 195 ? -23.260 4.344 9.409 1.00 76.75 195 THR A CA 1
ATOM 1575 C C . THR A 1 195 ? -21.841 3.821 9.604 1.00 76.75 195 THR A C 1
ATOM 1577 O O . THR A 1 195 ? -21.336 3.084 8.753 1.00 76.75 195 THR A O 1
ATOM 1580 N N . HIS A 1 196 ? -21.222 4.123 10.750 1.00 76.25 196 HIS A N 1
ATOM 1581 C CA . HIS A 1 196 ? -19.951 3.506 11.135 1.00 76.25 196 HIS A CA 1
ATOM 1582 C C . HIS A 1 196 ? -20.087 1.980 11.130 1.00 76.25 196 HIS A C 1
ATOM 1584 O O . HIS A 1 196 ? -21.009 1.424 11.727 1.00 76.25 196 HIS A O 1
ATOM 1590 N N . ARG A 1 197 ? -19.169 1.302 10.436 1.00 83.00 197 ARG A N 1
ATOM 1591 C CA . ARG A 1 197 ? -19.093 -0.160 10.410 1.00 83.00 197 ARG A CA 1
ATOM 1592 C C . ARG A 1 197 ? -17.714 -0.617 10.845 1.00 83.00 197 ARG A C 1
ATOM 1594 O O . ARG A 1 197 ? -16.689 -0.037 10.477 1.00 83.00 197 ARG A O 1
ATOM 1601 N N . ARG A 1 198 ? -17.680 -1.711 11.608 1.00 83.56 198 ARG A N 1
ATOM 1602 C CA . ARG A 1 198 ? -16.428 -2.397 11.928 1.00 83.56 198 ARG A CA 1
ATOM 1603 C C . ARG A 1 198 ? -15.808 -2.894 10.627 1.00 83.56 198 ARG A C 1
ATOM 1605 O O . ARG A 1 198 ? -16.469 -3.555 9.837 1.00 83.56 198 ARG A O 1
ATOM 1612 N N . PHE A 1 199 ? -14.540 -2.565 10.406 1.00 85.25 199 PHE A N 1
ATOM 1613 C CA . PHE A 1 199 ? -13.851 -2.997 9.198 1.00 85.25 199 PHE A CA 1
ATOM 1614 C C . PHE A 1 199 ? -13.537 -4.491 9.277 1.00 85.25 199 PHE A C 1
ATOM 1616 O O . PHE A 1 199 ? -13.016 -4.940 10.292 1.00 85.25 199 PHE A O 1
ATOM 1623 N N . GLU A 1 200 ? -13.797 -5.244 8.221 1.00 87.12 200 GLU A N 1
ATOM 1624 C CA . GLU A 1 200 ? -13.566 -6.685 8.142 1.00 87.12 200 GLU A CA 1
ATOM 1625 C C . GLU A 1 200 ? -12.590 -7.016 7.016 1.00 87.12 200 GLU A C 1
ATOM 1627 O O . GLU A 1 200 ? -12.501 -6.284 6.028 1.00 87.12 200 GLU A O 1
ATOM 1632 N N . ARG A 1 201 ? -11.903 -8.157 7.122 1.00 88.25 201 ARG A N 1
ATOM 1633 C CA . ARG A 1 201 ? -10.968 -8.639 6.096 1.00 88.25 201 ARG A CA 1
ATOM 1634 C C . ARG A 1 201 ? -11.574 -8.695 4.692 1.00 88.25 201 ARG A C 1
ATOM 1636 O O . ARG A 1 201 ? -10.888 -8.382 3.722 1.00 88.25 201 ARG A O 1
ATOM 1643 N N . ARG A 1 202 ? -12.868 -9.018 4.571 1.00 91.69 202 ARG A N 1
ATOM 1644 C CA . ARG A 1 202 ? -13.584 -9.047 3.280 1.00 91.69 202 ARG A CA 1
ATOM 1645 C C . ARG A 1 202 ? -13.519 -7.719 2.521 1.00 91.69 202 ARG A C 1
ATOM 1647 O O . ARG A 1 202 ? -13.533 -7.717 1.294 1.00 91.69 202 ARG A O 1
ATOM 1654 N N . TYR A 1 203 ? -13.411 -6.593 3.228 1.00 90.94 203 TYR A N 1
ATOM 1655 C CA . TYR A 1 203 ? -13.316 -5.280 2.598 1.00 90.94 203 TYR A CA 1
ATOM 1656 C C . TYR A 1 203 ? -11.940 -5.031 1.974 1.00 90.94 203 TYR A C 1
ATOM 1658 O O . TYR A 1 203 ? -11.878 -4.448 0.895 1.00 90.94 203 TYR A O 1
ATOM 1666 N N . ASP A 1 204 ? -10.854 -5.514 2.590 1.00 89.31 204 ASP A N 1
ATOM 1667 C CA . ASP A 1 204 ? -9.528 -5.483 1.955 1.00 89.31 204 ASP A CA 1
ATOM 1668 C C . ASP A 1 204 ? -9.485 -6.413 0.734 1.00 89.31 204 ASP A C 1
ATOM 1670 O O . ASP A 1 204 ? -8.933 -6.037 -0.297 1.00 89.31 204 ASP A O 1
ATOM 1674 N N . ILE A 1 205 ? -10.125 -7.589 0.808 1.00 92.94 205 ILE A N 1
ATOM 1675 C CA . ILE A 1 205 ? -10.237 -8.519 -0.332 1.00 92.94 205 ILE A CA 1
ATOM 1676 C C . ILE A 1 205 ? -11.009 -7.874 -1.494 1.00 92.94 205 ILE A C 1
ATOM 1678 O O . ILE A 1 205 ? -10.572 -7.961 -2.640 1.00 92.94 205 ILE A O 1
ATOM 1682 N N . TYR A 1 206 ? -12.115 -7.177 -1.213 1.00 93.88 206 TYR A N 1
ATOM 1683 C CA . TYR A 1 206 ? -12.853 -6.425 -2.232 1.00 93.88 206 TYR A CA 1
ATOM 1684 C C . TYR A 1 206 ? -11.963 -5.379 -2.914 1.00 93.88 206 TYR A C 1
ATOM 1686 O O . TYR A 1 206 ? -11.877 -5.343 -4.142 1.00 93.88 206 TYR A O 1
ATOM 1694 N N . SER A 1 207 ? -11.256 -4.558 -2.130 1.00 91.75 207 SER A N 1
ATOM 1695 C CA . SER A 1 207 ? -10.335 -3.553 -2.672 1.00 91.75 207 SER A CA 1
ATOM 1696 C C . SER A 1 207 ? -9.205 -4.180 -3.494 1.00 91.75 207 SER A C 1
ATOM 1698 O O . SER A 1 207 ? -8.830 -3.634 -4.531 1.00 91.75 207 SER A O 1
ATOM 1700 N N . ALA A 1 208 ? -8.691 -5.342 -3.074 1.00 94.12 208 ALA A N 1
ATOM 1701 C CA . ALA A 1 208 ? -7.696 -6.097 -3.831 1.00 94.12 208 ALA A CA 1
ATOM 1702 C C . ALA A 1 208 ? -8.238 -6.535 -5.200 1.00 94.12 208 ALA A C 1
ATOM 1704 O O . ALA A 1 208 ? -7.544 -6.380 -6.203 1.00 94.12 208 ALA A O 1
ATOM 1705 N N . GLY A 1 209 ? -9.488 -7.005 -5.261 1.00 95.69 209 GLY A N 1
ATOM 1706 C CA . GLY A 1 209 ? -10.159 -7.349 -6.517 1.00 95.69 209 GLY A CA 1
ATOM 1707 C C . GLY A 1 209 ? -10.283 -6.160 -7.473 1.00 95.69 209 GLY A C 1
ATOM 1708 O O . GLY A 1 209 ? -9.996 -6.296 -8.659 1.00 95.69 209 GLY A O 1
ATOM 1709 N N . ILE A 1 210 ? -10.624 -4.973 -6.957 1.00 94.56 210 ILE A N 1
ATOM 1710 C CA . ILE A 1 210 ? -10.671 -3.742 -7.763 1.00 94.56 210 ILE A CA 1
ATOM 1711 C C . ILE A 1 210 ? -9.293 -3.402 -8.342 1.00 94.56 210 ILE A C 1
ATOM 1713 O O . ILE A 1 210 ? -9.201 -3.066 -9.519 1.00 94.56 210 ILE A O 1
ATOM 1717 N N . ILE A 1 211 ? -8.220 -3.507 -7.554 1.00 94.62 211 ILE A N 1
ATOM 1718 C CA . ILE A 1 211 ? -6.859 -3.220 -8.037 1.00 94.62 211 ILE A CA 1
ATOM 1719 C C . ILE A 1 211 ? -6.418 -4.245 -9.086 1.00 94.62 211 ILE A C 1
ATOM 1721 O O . ILE A 1 211 ? -5.856 -3.860 -10.106 1.00 94.62 211 ILE A O 1
ATOM 1725 N N . LEU A 1 212 ? -6.698 -5.535 -8.878 1.00 96.44 212 LEU A N 1
ATOM 1726 C CA . LEU A 1 212 ? -6.408 -6.580 -9.866 1.00 96.44 212 LEU A CA 1
ATOM 1727 C C . LEU A 1 212 ? -7.163 -6.344 -11.179 1.00 96.44 212 LEU A C 1
ATOM 1729 O O . LEU A 1 212 ? -6.582 -6.495 -12.252 1.00 96.44 212 LEU A O 1
ATOM 1733 N N . PHE A 1 213 ? -8.424 -5.915 -11.101 1.00 95.19 213 PHE A N 1
ATOM 1734 C CA . PHE A 1 213 ? -9.191 -5.499 -12.273 1.00 95.19 213 PHE A CA 1
ATOM 1735 C C . PHE A 1 213 ? -8.552 -4.289 -12.969 1.00 95.19 213 PHE A C 1
ATOM 1737 O O . PHE A 1 213 ? -8.370 -4.309 -14.182 1.00 95.19 213 PHE A O 1
ATOM 1744 N N . GLU A 1 214 ? -8.154 -3.260 -12.215 1.00 93.56 214 GLU A N 1
ATOM 1745 C CA . GLU A 1 214 ? -7.454 -2.092 -12.764 1.00 93.56 214 GLU A CA 1
ATOM 1746 C C . GLU A 1 214 ? -6.129 -2.476 -13.449 1.00 93.56 214 GLU A C 1
ATOM 1748 O O . GLU A 1 214 ? -5.833 -1.936 -14.510 1.00 93.56 214 GLU A O 1
ATOM 1753 N N . ILE A 1 215 ? -5.365 -3.427 -12.894 1.00 94.81 215 ILE A N 1
ATOM 1754 C CA . ILE A 1 215 ? -4.144 -3.970 -13.518 1.00 94.81 215 ILE A CA 1
ATOM 1755 C C . ILE A 1 215 ? -4.481 -4.713 -14.815 1.00 94.81 215 ILE A C 1
ATOM 1757 O O . ILE A 1 215 ? -3.782 -4.544 -15.810 1.00 94.81 215 ILE A O 1
ATOM 1761 N N . GLY A 1 216 ? -5.543 -5.523 -14.826 1.00 94.06 216 GLY A N 1
ATOM 1762 C CA . GLY A 1 216 ? -5.972 -6.259 -16.017 1.00 94.06 216 GLY A CA 1
ATOM 1763 C C . GLY A 1 216 ? -6.403 -5.340 -17.163 1.00 94.06 216 GLY A C 1
ATOM 1764 O O . GLY A 1 216 ? -6.055 -5.601 -18.314 1.00 9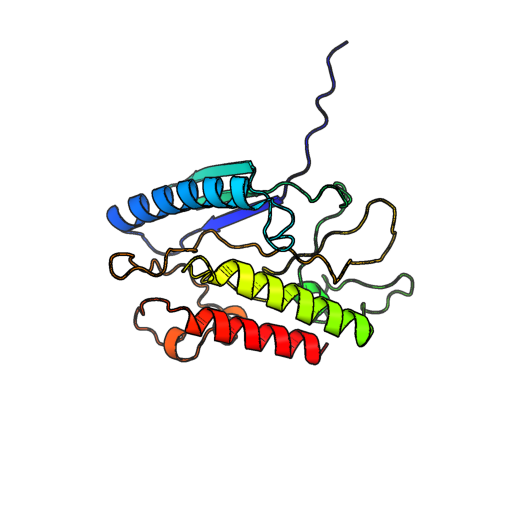4.06 216 GLY A O 1
ATOM 1765 N N . MET A 1 217 ? -7.098 -4.248 -16.834 1.00 91.31 217 MET A N 1
ATOM 1766 C CA . MET A 1 217 ? -7.622 -3.258 -17.785 1.00 91.31 217 MET A CA 1
ATOM 1767 C C . MET A 1 217 ? -6.596 -2.218 -18.262 1.00 91.31 217 MET A C 1
ATOM 1769 O O . MET A 1 217 ? -6.938 -1.400 -19.117 1.00 91.31 217 MET A O 1
ATOM 1773 N N . TRP A 1 218 ? -5.389 -2.209 -17.692 1.00 90.31 218 TRP A N 1
ATOM 1774 C CA . TRP A 1 218 ? -4.302 -1.306 -18.085 1.00 90.31 218 TRP A CA 1
ATOM 1775 C C . TRP A 1 218 ? -3.791 -1.613 -19.496 1.00 90.31 218 TRP A C 1
ATOM 1777 O O . TRP A 1 218 ? -3.625 -0.660 -20.291 1.00 90.31 218 TRP A O 1
#

Foldseek 3Di:
DDPPPDPAQKDKAKAFAPDPDDPVVLVVLVVQQQVVLVVLCVQPDPQQLQEFNWPDKADDDSGMIITITHDPPQFDSVDDKAFQVLLLDPDPSFAADPVRHGDDDDPVLLVLLLVLLVSNLCVQPVQQKDQLQQARRQFIWGHGPPDPGDTRSNRTYGDRSSQMDHNDPPDAHDDRQDLDPPRLVLFDPVPNDPDDDGDDSVRNVSSSVVVSVSSVVD

Secondary structure (DSSP, 8-state):
---------EEEEEEE--S---HHHHHHHHHHHHHHHHHHHHT-STT-TTS--EEEEEEEETTEEEEEEEPPTTB-TTS--EEHHHHHS-STT--B-TTSPBP---HHHHHHHHHHHHHHHHHHHTTTEE-S--STTSEEE-BBTT-SS-B-TT--EE--GGG-EE--TT---------STTTGGGS-GGGGSSS-----HHHHHHHHHHHHHHHHT-